Protein AF-A0A2N0VED9-F1 (afdb_monomer_lite)

Radius of gyration: 39.4 Å; chains: 1; bounding box: 82×62×117 Å

Foldseek 3Di:
DDDPVLVVVLVCQVVVVDDPVSNVVNVVVCVVDPVSVVVSVVVVVVVVVVVVPDPPDPPDPDDPPPPPPPPDDPDDDDPPVVVVVVVVVVVVVVVVVCVQCVQWDWDADPVGIDTDRHDDPPPPPCPPCPPVNVVVVVVVVVVVVVVVVVVVVVVVVVVVVVVVVVVVVVVVVVVVVVVVVVVVVVVVVVVVVVVVVVVVVVVVVVVVVVVVVVVVVD

Structure (mmCIF, N/CA/C/O backbone):
data_AF-A0A2N0VED9-F1
#
_entry.id   AF-A0A2N0VED9-F1
#
loop_
_atom_site.group_PDB
_atom_site.id
_atom_site.type_symbol
_atom_site.label_atom_id
_atom_site.label_alt_id
_atom_site.label_comp_id
_atom_site.label_asym_id
_atom_site.label_entity_id
_atom_site.label_seq_id
_atom_site.pdbx_PDB_ins_code
_atom_site.Cartn_x
_atom_site.Cartn_y
_atom_site.Cartn_z
_atom_site.occupancy
_atom_site.B_iso_or_equiv
_atom_site.auth_seq_id
_atom_site.auth_comp_id
_atom_site.auth_asym_id
_atom_site.auth_atom_id
_atom_site.pdbx_PDB_model_num
ATOM 1 N N . MET A 1 1 ? 25.023 11.786 12.646 1.00 59.06 1 MET A N 1
ATOM 2 C CA . MET A 1 1 ? 23.948 10.771 12.641 1.00 59.06 1 MET A CA 1
ATOM 3 C C . MET A 1 1 ? 22.737 11.459 13.236 1.00 59.06 1 MET A C 1
ATOM 5 O O . MET A 1 1 ? 22.802 11.865 14.392 1.00 59.06 1 MET A O 1
ATOM 9 N N . ILE A 1 2 ? 21.709 11.694 12.421 1.00 72.75 2 ILE A N 1
ATOM 10 C CA . ILE A 1 2 ? 20.506 12.439 12.817 1.00 72.75 2 ILE A CA 1
ATOM 11 C C . ILE A 1 2 ? 19.742 11.639 13.877 1.00 72.75 2 ILE A C 1
ATOM 13 O O . ILE A 1 2 ? 19.542 10.437 13.719 1.00 72.75 2 ILE A O 1
ATOM 17 N N . ASP A 1 3 ? 19.339 12.298 14.962 1.00 83.69 3 ASP A N 1
ATOM 18 C CA . ASP A 1 3 ? 18.507 11.689 15.994 1.00 83.69 3 ASP A CA 1
ATOM 19 C C . ASP A 1 3 ? 17.064 11.474 15.504 1.00 83.69 3 ASP A C 1
ATOM 21 O O . ASP A 1 3 ? 16.540 12.238 14.692 1.00 83.69 3 ASP A O 1
ATOM 25 N N . GLU A 1 4 ? 16.401 10.443 16.027 1.00 80.38 4 GLU A N 1
ATOM 26 C CA . GLU A 1 4 ? 15.040 10.044 15.637 1.00 80.38 4 GLU A CA 1
ATOM 27 C C . GLU A 1 4 ? 14.021 11.193 15.766 1.00 80.38 4 GLU A C 1
ATOM 29 O O . GLU A 1 4 ? 13.147 11.374 14.919 1.00 80.38 4 GLU A O 1
ATOM 34 N N . LYS A 1 5 ? 14.198 12.056 16.771 1.00 83.69 5 LYS A N 1
ATOM 35 C CA . LYS A 1 5 ? 13.337 13.220 17.008 1.00 83.69 5 LYS A CA 1
ATOM 36 C C . LYS A 1 5 ? 13.533 14.312 15.952 1.00 83.69 5 LYS A C 1
ATOM 38 O O . LYS A 1 5 ? 12.565 14.947 15.537 1.00 83.69 5 LYS A O 1
ATOM 43 N N . SER A 1 6 ? 14.761 14.544 15.500 1.00 82.81 6 SER A N 1
ATOM 44 C CA . SER A 1 6 ? 15.059 15.451 14.388 1.00 82.81 6 SER A CA 1
ATOM 45 C C . SER A 1 6 ? 14.558 14.906 13.051 1.00 82.81 6 SER A C 1
ATOM 47 O O . SER A 1 6 ? 14.155 15.692 12.197 1.00 82.81 6 SER A O 1
ATOM 49 N N . GLN A 1 7 ? 14.528 13.582 12.876 1.00 82.88 7 GLN A N 1
ATOM 50 C CA . GLN A 1 7 ? 13.936 12.947 11.698 1.00 82.88 7 GLN A CA 1
ATOM 51 C C . GLN A 1 7 ? 12.411 13.111 11.662 1.00 82.88 7 GLN A C 1
ATOM 53 O O . GLN A 1 7 ? 11.875 13.470 10.617 1.00 82.88 7 GLN A O 1
ATOM 58 N N . GLN A 1 8 ? 11.723 12.926 12.791 1.00 84.38 8 GLN A N 1
ATOM 59 C CA . GLN A 1 8 ? 10.283 13.180 12.884 1.00 84.38 8 GLN A CA 1
ATOM 60 C C . GLN A 1 8 ? 9.960 14.644 12.555 1.00 84.38 8 GLN A C 1
ATOM 62 O O . GLN A 1 8 ? 9.157 14.921 11.674 1.00 84.38 8 GLN A O 1
ATOM 67 N N . LYS A 1 9 ? 10.717 15.584 13.133 1.00 86.19 9 LYS A N 1
ATOM 68 C CA . LYS A 1 9 ? 10.580 17.011 12.812 1.00 86.19 9 LYS A CA 1
ATOM 69 C C . LYS A 1 9 ? 10.877 17.341 11.344 1.00 86.19 9 LYS A C 1
ATOM 71 O O . LYS A 1 9 ? 10.282 18.256 10.793 1.00 86.19 9 LYS A O 1
ATOM 76 N N . LEU A 1 10 ? 11.780 16.624 10.673 1.00 86.12 10 LEU A N 1
ATOM 77 C CA . LEU A 1 10 ? 11.970 16.808 9.228 1.00 86.12 10 LEU A CA 1
ATOM 78 C C . LEU A 1 10 ? 10.709 16.427 8.440 1.00 86.12 10 LEU A C 1
ATOM 80 O O . LEU A 1 10 ? 10.388 17.109 7.471 1.00 86.12 10 LEU A O 1
ATOM 84 N N . MET A 1 11 ? 10.001 15.376 8.857 1.00 84.62 11 MET A N 1
ATOM 85 C CA . MET A 1 11 ? 8.758 14.938 8.219 1.00 84.62 11 MET A CA 1
ATOM 86 C C . MET A 1 11 ? 7.625 15.931 8.474 1.00 84.62 11 MET A C 1
ATOM 88 O O . MET A 1 11 ? 7.041 16.418 7.510 1.00 84.62 11 MET A O 1
ATOM 92 N N . ASP A 1 12 ? 7.405 16.333 9.728 1.00 88.19 12 ASP A N 1
ATOM 93 C CA . ASP A 1 12 ? 6.372 17.318 10.079 1.00 88.19 12 ASP A CA 1
ATOM 94 C C . ASP A 1 12 ? 6.597 18.650 9.324 1.00 88.19 12 ASP A C 1
ATOM 96 O O . ASP A 1 12 ? 5.655 19.310 8.888 1.00 88.19 12 ASP A O 1
ATOM 100 N N . TYR A 1 13 ? 7.864 19.033 9.102 1.00 86.94 13 TYR A N 1
ATOM 101 C CA . TYR A 1 13 ? 8.231 20.208 8.301 1.00 86.94 13 TYR A CA 1
ATOM 102 C C . TYR A 1 13 ? 7.920 20.047 6.802 1.00 86.94 13 TYR A C 1
ATOM 104 O O . TYR A 1 13 ? 7.563 21.022 6.142 1.00 86.94 13 TYR A O 1
ATOM 112 N N . LEU A 1 14 ? 8.079 18.845 6.239 1.00 83.94 14 LEU A N 1
ATOM 113 C CA . LEU A 1 14 ? 7.833 18.568 4.817 1.00 83.94 14 LEU A CA 1
ATOM 114 C C . LEU A 1 14 ? 6.344 18.489 4.464 1.00 83.94 14 LEU A C 1
ATOM 116 O O . LEU A 1 14 ? 5.984 18.811 3.331 1.00 83.94 14 LEU A O 1
ATOM 120 N N . PHE A 1 15 ? 5.508 18.077 5.417 1.00 84.38 15 PHE A N 1
ATOM 121 C CA . PHE A 1 15 ? 4.055 17.962 5.260 1.00 84.38 15 PHE A CA 1
ATOM 122 C C . PHE A 1 15 ? 3.276 19.170 5.810 1.00 84.38 15 PHE A C 1
ATOM 124 O O . PHE A 1 15 ? 2.051 19.152 5.809 1.00 84.38 15 PHE A O 1
ATOM 131 N N . ASP A 1 16 ? 3.979 20.237 6.210 1.00 83.94 16 ASP A N 1
ATOM 132 C CA . ASP A 1 16 ? 3.400 21.479 6.756 1.00 83.94 16 ASP A CA 1
ATOM 133 C C . ASP A 1 16 ? 2.536 21.251 8.016 1.00 83.94 16 ASP A C 1
ATOM 135 O O . ASP A 1 16 ? 1.567 21.961 8.271 1.00 83.94 16 ASP A O 1
ATOM 139 N N . GLU A 1 17 ? 2.908 20.265 8.838 1.00 84.12 17 GLU A N 1
ATOM 140 C CA . GLU A 1 17 ? 2.221 19.914 10.092 1.00 84.12 17 GLU A CA 1
ATOM 141 C C . GLU A 1 17 ? 2.733 20.728 11.299 1.00 84.12 17 GLU A C 1
ATOM 143 O O . GLU A 1 17 ? 2.167 20.673 12.391 1.00 84.12 17 GLU A O 1
ATOM 148 N N . MET A 1 18 ? 3.798 21.516 11.112 1.00 88.62 18 MET A N 1
ATOM 149 C CA . MET A 1 18 ? 4.364 22.387 12.147 1.00 88.62 18 MET A CA 1
ATOM 150 C C . MET A 1 18 ? 3.609 23.709 12.285 1.00 88.62 18 MET A C 1
ATOM 152 O O . MET A 1 18 ? 3.301 24.384 11.302 1.00 88.62 18 MET A O 1
ATOM 156 N N . ASN A 1 19 ? 3.436 24.172 13.525 1.00 89.75 19 ASN A N 1
ATOM 157 C CA . ASN A 1 19 ? 2.969 25.535 13.776 1.00 89.75 19 ASN A CA 1
ATOM 158 C C . ASN A 1 19 ? 4.066 26.590 13.489 1.00 89.75 19 ASN A C 1
ATOM 160 O O . ASN A 1 19 ? 5.250 26.283 13.327 1.00 89.75 19 ASN A O 1
ATOM 164 N N . SER A 1 20 ? 3.677 27.868 13.409 1.00 84.94 20 SER A N 1
ATOM 165 C CA . SER A 1 20 ? 4.565 28.956 12.964 1.00 84.94 20 SER A CA 1
ATOM 166 C C . SER A 1 20 ? 5.794 29.185 13.845 1.00 84.94 20 SER A C 1
ATOM 168 O O . SER A 1 20 ? 6.810 29.685 13.354 1.00 84.94 20 SER A O 1
ATOM 170 N N . ASP A 1 21 ? 5.698 28.864 15.132 1.00 86.06 21 ASP A N 1
ATOM 171 C CA . ASP A 1 21 ? 6.767 29.100 16.100 1.00 86.06 21 ASP A CA 1
ATOM 172 C C . ASP A 1 21 ? 7.761 27.934 16.092 1.00 86.06 21 ASP A C 1
ATOM 174 O O . ASP A 1 21 ? 8.968 28.151 15.957 1.00 86.06 21 ASP A O 1
ATOM 178 N N . GLU A 1 22 ? 7.262 26.696 16.077 1.00 83.56 22 GLU A N 1
ATOM 179 C CA . GLU A 1 22 ? 8.075 25.485 15.917 1.00 83.56 22 GLU A CA 1
ATOM 180 C C . GLU A 1 22 ? 8.854 25.479 14.604 1.00 83.56 22 GLU A C 1
ATOM 182 O O . GLU A 1 22 ? 10.035 25.118 14.576 1.00 83.56 22 GLU A O 1
ATOM 187 N N . ARG A 1 23 ? 8.219 25.940 13.522 1.00 86.88 23 ARG A N 1
ATOM 188 C CA . ARG A 1 23 ? 8.851 26.046 12.209 1.00 86.88 23 ARG A CA 1
ATOM 189 C C . ARG A 1 23 ? 10.070 26.961 12.237 1.00 86.88 23 ARG A C 1
ATOM 191 O O . ARG A 1 23 ? 11.120 26.588 11.722 1.00 86.88 23 ARG A O 1
ATOM 198 N N . LYS A 1 24 ? 9.968 28.137 12.864 1.00 87.44 24 LYS A N 1
ATOM 199 C CA . LYS A 1 24 ? 11.084 29.097 12.951 1.00 87.44 24 LYS A CA 1
ATOM 200 C C . LYS A 1 24 ? 12.254 28.537 13.751 1.00 87.44 24 LYS A C 1
ATOM 202 O O . LYS A 1 24 ? 13.405 28.677 13.337 1.00 87.44 24 LYS A O 1
ATOM 207 N N . GLU A 1 25 ? 11.975 27.886 14.878 1.00 86.38 25 GLU A N 1
ATOM 208 C CA . GLU A 1 25 ? 13.011 27.233 15.682 1.00 86.38 25 GLU A CA 1
ATOM 209 C C . GLU A 1 25 ? 13.695 26.098 14.915 1.00 86.38 25 GLU A C 1
ATOM 211 O O . GLU A 1 25 ? 14.911 25.903 15.006 1.00 86.38 25 GLU A O 1
ATOM 216 N N . PHE A 1 26 ? 12.919 25.340 14.144 1.00 88.69 26 PHE A N 1
ATOM 217 C CA . PHE A 1 26 ? 13.442 24.236 13.360 1.00 88.69 26 PHE A CA 1
ATOM 218 C C . PHE A 1 26 ? 14.253 24.712 12.150 1.00 88.69 26 PHE A C 1
ATOM 220 O O . PHE A 1 26 ? 15.327 24.176 11.883 1.00 88.69 26 PHE A O 1
ATOM 227 N N . GLU A 1 27 ? 13.832 25.785 11.483 1.00 87.44 27 GLU A N 1
ATOM 228 C CA . GLU A 1 27 ? 14.588 26.421 10.400 1.00 87.44 27 GLU A CA 1
ATOM 229 C C . GLU A 1 27 ? 15.939 26.959 10.885 1.00 87.44 27 GLU A C 1
ATOM 231 O O . GLU A 1 27 ? 16.948 26.789 10.199 1.00 87.44 27 GLU A O 1
ATOM 236 N N . GLN A 1 28 ? 16.011 27.512 12.100 1.00 86.44 28 GLN A N 1
ATOM 237 C CA . GLN A 1 28 ? 17.289 27.883 12.718 1.00 86.44 28 GLN A CA 1
ATOM 238 C C . GLN A 1 28 ? 18.189 26.663 12.961 1.00 86.44 28 GLN A C 1
ATOM 240 O O . GLN A 1 28 ? 19.399 26.725 12.736 1.00 86.44 28 GLN A O 1
ATOM 245 N N . LYS A 1 29 ? 17.623 25.525 13.376 1.00 84.94 29 LYS A N 1
ATOM 246 C CA . LYS A 1 29 ? 18.382 24.274 13.551 1.00 84.94 29 LYS A CA 1
ATOM 247 C C . LYS A 1 29 ? 18.890 23.712 12.226 1.00 84.94 29 LYS A C 1
ATOM 249 O O . LYS A 1 29 ? 20.046 23.303 12.153 1.00 84.94 29 LYS A O 1
ATOM 254 N N . ILE A 1 30 ? 18.075 23.759 11.173 1.00 87.44 30 ILE A N 1
ATOM 255 C CA . ILE A 1 30 ? 18.489 23.394 9.812 1.00 87.44 30 ILE A CA 1
ATOM 256 C C . ILE A 1 30 ? 19.599 24.334 9.333 1.00 87.44 30 ILE A C 1
ATOM 258 O O . ILE A 1 30 ? 20.548 23.899 8.690 1.00 87.44 30 ILE A O 1
ATOM 262 N N . GLN A 1 31 ? 19.540 25.628 9.652 1.00 85.31 31 GLN A N 1
ATOM 263 C CA . GLN A 1 31 ? 20.588 26.559 9.238 1.00 85.31 31 GLN A CA 1
ATOM 264 C C . GLN A 1 31 ? 21.956 26.255 9.861 1.00 85.31 31 GLN A C 1
ATOM 266 O O . GLN A 1 31 ? 22.978 26.454 9.206 1.00 85.31 31 GLN A O 1
ATOM 271 N N . ASN A 1 32 ? 21.961 25.731 11.082 1.00 85.25 32 ASN A N 1
ATOM 272 C CA . ASN A 1 32 ? 23.171 25.445 11.845 1.00 85.25 32 ASN A CA 1
ATOM 273 C C . ASN A 1 32 ? 23.690 24.005 11.676 1.00 85.25 32 ASN A C 1
ATOM 275 O O . ASN A 1 32 ? 24.712 23.663 12.266 1.00 85.25 32 ASN A O 1
ATOM 279 N N . SER A 1 33 ? 23.014 23.160 10.889 1.00 85.44 33 SER A N 1
ATOM 280 C CA . SER A 1 33 ? 23.403 21.763 10.672 1.00 85.44 33 SER A CA 1
ATOM 281 C C . SER A 1 33 ? 23.478 21.422 9.186 1.00 85.44 33 SER A C 1
ATOM 283 O O . SER A 1 33 ? 22.472 21.381 8.476 1.00 85.44 33 SER A O 1
ATOM 285 N N . GLU A 1 34 ? 24.690 21.133 8.716 1.00 84.00 34 GLU A N 1
ATOM 286 C CA . GLU A 1 34 ? 24.940 20.661 7.351 1.00 84.00 34 GLU A CA 1
ATOM 287 C C . GLU A 1 34 ? 24.282 19.294 7.089 1.00 84.00 34 GLU A C 1
ATOM 289 O O . GLU A 1 34 ? 23.719 19.064 6.020 1.00 84.00 34 GLU A O 1
ATOM 294 N N . GLU A 1 35 ? 24.247 18.420 8.100 1.00 83.25 35 GLU A N 1
ATOM 295 C CA . GLU A 1 35 ? 23.631 17.090 8.016 1.00 83.25 35 GLU A CA 1
ATOM 296 C C . GLU A 1 35 ? 22.105 17.176 7.804 1.00 83.25 35 GLU A C 1
ATOM 298 O O . GLU A 1 35 ? 21.558 16.498 6.932 1.00 83.25 35 GLU A O 1
ATOM 303 N N . LEU A 1 36 ? 21.417 18.070 8.530 1.00 83.19 36 LEU A N 1
ATOM 304 C CA . LEU A 1 36 ? 19.968 18.276 8.383 1.00 83.19 36 LEU A CA 1
ATOM 305 C C . LEU A 1 36 ? 19.603 18.898 7.031 1.00 83.19 36 LEU A C 1
ATOM 307 O O . LEU A 1 36 ? 18.585 18.535 6.444 1.00 83.19 36 LEU A O 1
ATOM 311 N N . ARG A 1 37 ? 20.439 19.803 6.509 1.00 84.69 37 ARG A N 1
ATOM 312 C CA . ARG A 1 37 ? 20.253 20.395 5.173 1.00 84.69 37 ARG A CA 1
ATOM 313 C C . ARG A 1 37 ? 20.346 19.348 4.076 1.00 84.69 37 ARG A C 1
ATOM 315 O O . ARG A 1 37 ? 19.487 19.307 3.198 1.00 84.69 37 ARG A O 1
ATOM 322 N N . ASN A 1 38 ? 21.358 18.488 4.146 1.00 85.12 38 ASN A N 1
ATOM 323 C CA . ASN A 1 38 ? 21.548 17.425 3.165 1.00 85.12 38 ASN A CA 1
ATOM 324 C C . ASN A 1 38 ? 20.372 16.444 3.185 1.00 85.12 38 ASN A C 1
ATOM 326 O O . ASN A 1 38 ? 19.836 16.119 2.125 1.00 85.12 38 ASN A O 1
ATOM 330 N N . LYS A 1 39 ? 19.897 16.060 4.378 1.00 80.75 39 LYS A N 1
ATOM 331 C CA . LYS A 1 39 ? 18.748 15.157 4.498 1.00 80.75 39 LYS A CA 1
ATOM 332 C C . LYS A 1 39 ? 17.441 15.785 4.014 1.00 80.75 39 LYS A C 1
ATOM 334 O O . LYS A 1 39 ? 16.662 15.127 3.331 1.00 80.75 39 LYS A O 1
ATOM 339 N N . LEU A 1 40 ? 17.215 17.065 4.309 1.00 83.69 40 LEU A N 1
ATOM 340 C CA . LEU A 1 40 ? 16.053 17.799 3.806 1.00 83.69 40 LEU A CA 1
ATOM 341 C C . LEU A 1 40 ? 16.042 17.858 2.271 1.00 83.69 40 LEU A C 1
ATOM 343 O O . LEU A 1 40 ? 14.990 17.690 1.659 1.00 83.69 40 LEU A O 1
ATOM 347 N N . ASN A 1 41 ? 17.199 18.074 1.644 1.00 85.06 41 ASN A N 1
ATOM 348 C CA . ASN A 1 41 ? 17.316 18.111 0.186 1.00 85.06 41 ASN A CA 1
ATOM 349 C C . ASN A 1 41 ? 17.037 16.740 -0.454 1.00 85.06 41 ASN A C 1
ATOM 351 O O . ASN A 1 41 ? 16.336 16.674 -1.461 1.00 85.06 41 ASN A O 1
ATOM 355 N N . GLU A 1 42 ? 17.528 15.654 0.150 1.00 84.75 42 GLU A N 1
ATOM 356 C CA . GLU A 1 42 ? 17.241 14.274 -0.272 1.00 84.75 42 GLU A CA 1
ATOM 357 C C . GLU A 1 42 ? 15.734 13.965 -0.214 1.00 84.75 42 GLU A C 1
ATOM 359 O O . GLU A 1 42 ? 15.150 13.437 -1.164 1.00 84.75 42 GLU A O 1
ATOM 364 N N . LEU A 1 43 ? 15.078 14.351 0.882 1.00 83.69 43 LEU A N 1
ATOM 365 C CA . LEU A 1 43 ? 13.645 14.128 1.063 1.00 83.69 43 LEU A CA 1
ATOM 366 C C . LEU A 1 43 ? 12.798 14.985 0.116 1.00 83.69 43 LEU A C 1
ATOM 368 O O . LEU A 1 43 ? 11.834 14.479 -0.448 1.00 83.69 43 LEU A O 1
ATOM 372 N N . LYS A 1 44 ? 13.180 16.242 -0.141 1.00 80.88 44 LYS A N 1
ATOM 373 C CA . LYS A 1 44 ? 12.517 17.090 -1.148 1.00 80.88 44 LYS A CA 1
ATOM 374 C C . LYS A 1 44 ? 12.665 16.538 -2.565 1.00 80.88 44 LYS A C 1
ATOM 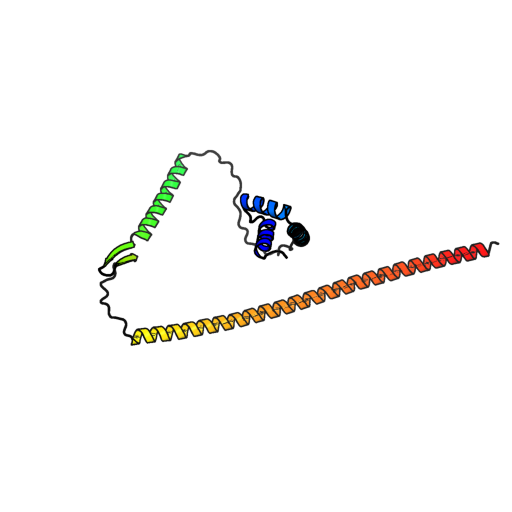376 O O . LYS A 1 44 ? 11.714 16.588 -3.341 1.00 80.88 44 LYS A O 1
ATOM 381 N N . ALA A 1 45 ? 13.833 15.992 -2.905 1.00 80.94 45 ALA A N 1
ATOM 382 C CA . ALA A 1 45 ? 14.033 15.315 -4.184 1.00 80.94 45 ALA A CA 1
ATOM 383 C C . ALA A 1 45 ? 13.110 14.092 -4.307 1.00 80.94 45 ALA A C 1
ATOM 385 O O . ALA A 1 45 ? 12.460 13.911 -5.333 1.00 80.94 45 ALA A O 1
ATOM 386 N N . THR A 1 46 ? 12.978 13.316 -3.229 1.00 78.88 46 THR A N 1
ATOM 387 C CA . THR A 1 46 ? 12.070 12.162 -3.157 1.00 78.88 46 THR A CA 1
ATOM 388 C C . THR A 1 46 ? 10.600 12.587 -3.269 1.00 78.88 46 THR A C 1
ATOM 390 O O . THR A 1 46 ? 9.853 12.012 -4.056 1.00 78.88 46 THR A O 1
ATOM 393 N N . GLN A 1 47 ? 10.189 13.644 -2.562 1.00 73.25 47 GLN A N 1
ATOM 394 C CA . GLN A 1 47 ? 8.844 14.225 -2.639 1.00 73.25 47 GLN A CA 1
ATOM 395 C C . GLN A 1 47 ? 8.513 14.723 -4.051 1.00 73.25 47 GLN A C 1
ATOM 397 O O . GLN A 1 47 ? 7.393 14.540 -4.503 1.00 73.25 47 GLN A O 1
ATOM 402 N N . SER A 1 48 ? 9.474 15.311 -4.768 1.00 72.06 48 SER A N 1
ATOM 403 C CA . SER A 1 48 ? 9.295 15.736 -6.163 1.00 72.06 48 SER A CA 1
ATOM 404 C C . SER A 1 48 ? 9.067 14.546 -7.105 1.00 72.06 48 SER A C 1
ATOM 406 O O . SER A 1 48 ? 8.198 14.591 -7.973 1.00 72.06 48 SER A O 1
ATOM 408 N N . VAL A 1 49 ? 9.796 13.443 -6.901 1.00 74.12 49 VAL A N 1
ATOM 409 C CA . VAL A 1 49 ? 9.605 12.202 -7.672 1.00 74.12 49 VAL A CA 1
ATOM 410 C C . VAL A 1 49 ? 8.226 11.589 -7.402 1.00 74.12 49 VAL A C 1
ATOM 412 O O . VAL A 1 49 ? 7.560 11.170 -8.344 1.00 74.12 49 VAL A O 1
ATOM 415 N N . ILE A 1 50 ? 7.773 11.588 -6.144 1.00 68.31 50 ILE A N 1
ATOM 416 C CA . ILE A 1 50 ? 6.456 11.059 -5.747 1.00 68.31 50 ILE A CA 1
ATOM 417 C C . ILE A 1 50 ? 5.318 11.994 -6.175 1.00 68.31 50 ILE A C 1
ATOM 419 O O . ILE A 1 50 ? 4.291 11.525 -6.643 1.00 68.31 50 ILE A O 1
ATOM 423 N N . GLY A 1 51 ? 5.489 13.312 -6.071 1.00 64.25 51 GLY A N 1
ATOM 424 C CA . GLY A 1 51 ? 4.474 14.298 -6.458 1.00 64.25 51 GLY A CA 1
ATOM 425 C C . GLY A 1 51 ? 4.205 14.341 -7.965 1.00 64.25 51 GLY A C 1
ATOM 426 O O . GLY A 1 51 ? 3.111 14.707 -8.382 1.00 64.25 51 GLY A O 1
ATOM 427 N N . ASN A 1 52 ? 5.173 13.917 -8.784 1.00 61.25 52 ASN A N 1
ATOM 428 C CA . ASN A 1 52 ? 4.983 13.724 -10.225 1.00 61.25 52 ASN A CA 1
ATOM 429 C C . ASN A 1 52 ? 4.276 12.402 -10.567 1.00 61.25 52 ASN A C 1
ATOM 431 O O . ASN A 1 52 ? 3.891 12.191 -11.717 1.00 61.25 52 ASN A O 1
ATOM 435 N N . TYR A 1 53 ? 4.088 11.518 -9.587 1.00 50.00 53 TYR A N 1
ATOM 436 C CA . TYR A 1 53 ? 3.233 10.351 -9.709 1.00 50.00 53 TYR A CA 1
ATOM 437 C C . TYR A 1 53 ? 1.795 10.808 -9.447 1.00 50.00 53 TYR A C 1
ATOM 439 O O . TYR A 1 53 ? 1.343 10.842 -8.309 1.00 50.00 53 TYR A O 1
ATOM 447 N N . SER A 1 54 ? 1.084 11.228 -10.496 1.00 52.16 54 SER A N 1
ATOM 448 C CA . SER A 1 54 ? -0.375 11.351 -10.425 1.00 52.16 54 SER A CA 1
ATOM 449 C C . SER A 1 54 ? -0.938 9.932 -10.394 1.00 52.16 54 SER A C 1
ATOM 451 O O . SER A 1 54 ? -0.810 9.237 -11.404 1.00 52.16 54 SER A O 1
ATOM 453 N N . PRO A 1 55 ? -1.517 9.458 -9.278 1.00 55.41 55 PRO A N 1
ATOM 454 C CA . PRO A 1 55 ? -2.305 8.241 -9.335 1.00 55.41 55 PRO A CA 1
ATOM 455 C C . PRO A 1 55 ? -3.438 8.526 -10.320 1.00 55.41 55 PRO A C 1
ATOM 457 O O . PRO A 1 55 ? -4.114 9.548 -10.185 1.00 55.41 55 PRO A O 1
ATOM 460 N N . GLU A 1 56 ? -3.630 7.680 -11.330 1.00 46.94 56 GLU A N 1
ATOM 461 C CA . GLU A 1 56 ? -4.895 7.697 -12.058 1.00 46.94 56 GLU A CA 1
ATOM 462 C C . GLU A 1 56 ? -5.994 7.511 -11.012 1.00 46.94 56 GLU A C 1
ATOM 464 O O . GLU A 1 56 ? -6.043 6.484 -10.332 1.00 46.94 56 GLU A O 1
ATOM 469 N N . GLU A 1 57 ? -6.818 8.545 -10.816 1.00 48.50 57 GLU A N 1
ATOM 470 C CA . GLU A 1 57 ? -8.003 8.437 -9.977 1.00 48.50 57 GLU A CA 1
ATOM 471 C C . GLU A 1 57 ? -8.806 7.245 -10.509 1.00 48.50 57 GLU A C 1
ATOM 473 O O . GLU A 1 57 ? -9.198 7.255 -11.684 1.00 48.50 57 GLU A O 1
ATOM 478 N N . PRO A 1 58 ? -9.038 6.189 -9.709 1.00 49.06 58 PRO A N 1
ATOM 479 C CA . PRO A 1 58 ? -9.898 5.114 -10.157 1.00 49.06 58 PRO A CA 1
ATOM 480 C C . PRO A 1 58 ? -11.253 5.739 -10.488 1.00 49.06 58 PRO A C 1
ATOM 482 O O . PRO A 1 58 ? -11.855 6.402 -9.642 1.00 49.06 58 PRO A O 1
ATOM 485 N N . GLN A 1 59 ? -11.729 5.538 -11.722 1.00 44.56 59 GLN A N 1
ATOM 486 C CA . GLN A 1 59 ? -13.081 5.897 -12.157 1.00 44.56 59 GLN A CA 1
ATOM 487 C C . GLN A 1 59 ? -14.103 5.010 -11.435 1.00 44.56 59 GLN A C 1
ATOM 489 O O . GLN A 1 59 ? -14.799 4.192 -12.031 1.00 44.56 59 GLN A O 1
ATOM 494 N N . GLN A 1 60 ? -14.187 5.138 -10.119 1.00 49.53 60 GLN A N 1
ATOM 495 C CA . GLN A 1 60 ? -15.365 4.736 -9.386 1.00 49.53 60 GLN A CA 1
ATOM 496 C C . GLN A 1 60 ? -16.336 5.912 -9.482 1.00 49.53 60 GLN A C 1
ATOM 498 O O . GLN A 1 60 ? -15.934 7.048 -9.218 1.00 49.53 60 GLN A O 1
ATOM 503 N N . PRO A 1 61 ? -17.607 5.696 -9.860 1.00 47.78 61 PRO A N 1
ATOM 504 C CA . PRO A 1 61 ? -18.632 6.707 -9.676 1.00 47.78 61 PRO A CA 1
ATOM 505 C C . PRO A 1 61 ? -18.817 6.898 -8.168 1.00 47.78 61 PRO A C 1
ATOM 507 O O . PRO A 1 61 ? -19.649 6.257 -7.529 1.00 47.78 61 PRO A O 1
ATOM 510 N N . GLY A 1 62 ? -17.981 7.758 -7.589 1.00 43.56 62 GLY A N 1
ATOM 511 C CA . GLY A 1 62 ? -18.151 8.259 -6.244 1.00 43.56 62 GLY A CA 1
ATOM 512 C C . GLY A 1 62 ? -19.530 8.891 -6.148 1.00 43.56 62 GLY A C 1
ATOM 513 O O . GLY A 1 62 ? -19.984 9.592 -7.056 1.00 43.56 62 GLY A O 1
ATOM 514 N N . ILE A 1 63 ? -20.219 8.603 -5.051 1.00 45.91 63 ILE A N 1
ATOM 515 C CA . ILE A 1 63 ? -21.464 9.269 -4.696 1.00 45.91 63 ILE A CA 1
ATOM 516 C C . ILE A 1 63 ? -21.188 10.774 -4.753 1.00 45.91 63 ILE A C 1
ATOM 518 O O . ILE A 1 63 ? -20.383 11.293 -3.980 1.00 45.91 63 ILE A O 1
ATOM 522 N N . ILE A 1 64 ? -21.827 11.463 -5.699 1.00 41.84 64 ILE A N 1
ATOM 523 C CA . ILE A 1 64 ? -21.763 12.917 -5.810 1.00 41.84 64 ILE A CA 1
ATOM 524 C C . ILE A 1 64 ? -22.439 13.471 -4.557 1.00 41.84 64 ILE A C 1
ATOM 526 O O . ILE A 1 64 ? -23.662 13.605 -4.502 1.00 41.84 64 ILE A O 1
ATOM 530 N N . PHE A 1 65 ? -21.647 13.811 -3.542 1.00 42.91 65 PHE A N 1
ATOM 531 C CA . PHE A 1 65 ? -22.066 14.808 -2.574 1.00 42.91 65 PHE A CA 1
ATOM 532 C C . PHE A 1 65 ? -22.138 16.119 -3.340 1.00 42.91 65 PHE A C 1
ATOM 534 O O . PHE A 1 65 ? -21.130 16.730 -3.688 1.00 42.91 65 PHE A O 1
ATOM 541 N N . GLN A 1 66 ? -23.360 16.501 -3.691 1.00 45.19 66 GLN A N 1
ATOM 542 C CA . GLN A 1 66 ? -23.642 17.803 -4.255 1.00 45.19 66 GLN A CA 1
ATOM 543 C C . GLN A 1 66 ? -23.268 18.843 -3.191 1.00 45.19 66 GLN A C 1
ATOM 545 O O . GLN A 1 66 ? -24.030 19.106 -2.264 1.00 45.19 66 GLN A O 1
ATOM 550 N N . ASP A 1 67 ? -22.072 19.415 -3.311 1.00 42.19 67 ASP A N 1
ATOM 551 C CA . ASP A 1 67 ? -21.705 20.624 -2.589 1.00 42.19 67 ASP A CA 1
ATOM 552 C C . ASP A 1 67 ? -22.649 21.735 -3.061 1.00 42.19 67 ASP A C 1
ATOM 554 O O . ASP A 1 67 ? -22.567 22.255 -4.177 1.00 42.19 67 ASP A O 1
ATOM 558 N N . HIS A 1 68 ? -23.623 22.060 -2.219 1.00 44.09 68 HIS A N 1
ATOM 559 C CA . HIS A 1 68 ? -24.526 23.182 -2.422 1.00 44.09 68 HIS A CA 1
ATOM 560 C C . HIS A 1 68 ? -23.874 24.509 -2.018 1.00 44.09 68 HIS A C 1
ATOM 562 O O . HIS A 1 68 ? -24.552 25.402 -1.523 1.00 44.09 68 HIS A O 1
ATOM 568 N N . SER A 1 69 ? -22.587 24.711 -2.287 1.00 42.88 69 SER A N 1
ATOM 569 C CA . SER A 1 69 ? -21.956 26.032 -2.223 1.00 42.88 69 SER A CA 1
ATOM 570 C C . SER A 1 69 ? -22.161 26.805 -3.527 1.00 42.88 69 SER A C 1
ATOM 572 O O . SER A 1 69 ? -21.249 27.397 -4.106 1.00 42.88 69 SER A O 1
ATOM 574 N N . ARG A 1 70 ? -23.414 26.850 -3.998 1.00 39.03 70 ARG A N 1
ATOM 575 C CA . ARG A 1 70 ? -23.841 27.868 -4.957 1.00 39.03 70 ARG A CA 1
ATOM 576 C C . ARG A 1 70 ? -24.013 29.146 -4.146 1.00 39.03 70 ARG A C 1
ATOM 578 O O . ARG A 1 70 ? -24.911 29.226 -3.315 1.00 39.03 70 ARG A O 1
ATOM 585 N N . LYS A 1 71 ? -23.151 30.138 -4.379 1.00 46.66 71 LYS A N 1
ATOM 586 C CA . LYS A 1 71 ? -23.337 31.510 -3.888 1.00 46.66 71 LYS A CA 1
ATOM 587 C C . LYS A 1 71 ? -24.684 32.034 -4.394 1.00 46.66 71 LYS A C 1
ATOM 589 O O . LYS A 1 71 ? -24.772 32.609 -5.473 1.00 46.66 71 LYS A O 1
ATOM 594 N N . THR A 1 72 ? -25.744 31.800 -3.633 1.00 42.00 72 THR A N 1
ATOM 595 C CA . THR A 1 72 ? -27.007 32.511 -3.772 1.00 42.00 72 THR A CA 1
ATOM 596 C C . THR A 1 72 ? -26.835 33.850 -3.085 1.00 42.00 72 THR A C 1
ATOM 598 O O . THR A 1 72 ? -26.737 33.926 -1.860 1.00 42.00 72 THR A O 1
ATOM 601 N N . GLU A 1 73 ? -26.769 34.904 -3.891 1.00 48.44 73 GLU A N 1
ATOM 602 C CA . GLU A 1 73 ? -26.969 36.269 -3.424 1.00 48.44 73 GLU A CA 1
ATOM 603 C C . GLU A 1 73 ? -28.244 36.329 -2.564 1.00 48.44 73 GLU A C 1
ATOM 605 O O . GLU A 1 73 ? -29.299 35.845 -2.993 1.00 48.44 73 GLU A O 1
ATOM 610 N N . PRO A 1 74 ? -28.197 36.898 -1.348 1.00 42.56 74 PRO A N 1
ATOM 611 C CA . PRO A 1 74 ? -29.389 37.031 -0.534 1.00 42.56 74 PRO A CA 1
ATOM 612 C C . PRO A 1 74 ? -30.269 38.143 -1.115 1.00 42.56 74 PRO A C 1
ATOM 614 O O . PRO A 1 74 ? -30.115 39.323 -0.801 1.00 42.56 74 PRO A O 1
ATOM 617 N N . SER A 1 75 ? -31.227 37.751 -1.961 1.00 42.91 75 SER A N 1
ATOM 618 C CA . SER A 1 75 ? -32.344 38.613 -2.342 1.00 42.91 75 SER A CA 1
ATOM 619 C C . SER A 1 75 ? -33.129 38.962 -1.077 1.00 42.91 75 SER A C 1
ATOM 621 O O . SER A 1 75 ? -33.582 38.077 -0.343 1.00 42.91 75 SER A O 1
ATOM 623 N N . GLY A 1 76 ? -33.250 40.257 -0.800 1.00 52.84 76 GLY A N 1
ATOM 624 C CA . GLY A 1 76 ? -33.860 40.768 0.416 1.00 52.84 76 GLY A CA 1
ATOM 625 C C . GLY A 1 76 ? -35.319 40.352 0.556 1.00 52.84 76 GLY A C 1
ATOM 626 O O . GLY A 1 76 ? -36.185 40.882 -0.137 1.00 52.84 76 GLY A O 1
ATOM 627 N N . LYS A 1 77 ? -35.606 39.467 1.517 1.00 53.34 77 LYS A N 1
ATOM 628 C CA . LYS A 1 77 ? -36.943 39.322 2.102 1.00 53.34 77 LYS A CA 1
ATOM 629 C C . LYS A 1 77 ? -36.874 39.124 3.618 1.00 53.34 77 LYS A C 1
ATOM 631 O O . LYS A 1 77 ? -36.349 38.142 4.121 1.00 53.34 77 LYS A O 1
ATOM 636 N N . SER A 1 78 ? -37.442 40.126 4.290 1.00 54.53 78 SER A N 1
ATOM 637 C CA . SER A 1 78 ? -38.012 40.186 5.642 1.00 54.53 78 SER A CA 1
ATOM 638 C C . SER A 1 78 ? -37.355 39.357 6.758 1.00 54.53 78 SER A C 1
ATOM 640 O O . SER A 1 78 ? -37.689 38.197 6.996 1.00 54.53 78 SER A O 1
ATOM 642 N N . ARG A 1 79 ? -36.522 40.046 7.553 1.00 53.75 79 ARG A N 1
ATOM 643 C CA . ARG A 1 79 ? -35.920 39.600 8.828 1.00 53.75 79 ARG A CA 1
ATOM 644 C C . ARG A 1 79 ? -36.914 39.057 9.872 1.00 53.75 79 ARG A C 1
ATOM 646 O O . ARG A 1 79 ? -36.476 38.438 10.833 1.00 53.75 79 ARG A O 1
ATOM 653 N N . TRP A 1 80 ? -38.222 39.261 9.707 1.00 49.38 80 TRP A N 1
ATOM 654 C CA . TRP A 1 80 ? -39.227 38.852 10.694 1.00 49.38 80 TRP A CA 1
ATOM 655 C C . TRP A 1 80 ? -39.602 37.360 10.620 1.00 49.38 80 TRP A C 1
ATOM 657 O O . TRP A 1 80 ? -39.948 36.763 11.633 1.00 49.38 80 TRP A O 1
ATOM 667 N N . VAL A 1 81 ? -39.475 36.723 9.449 1.00 54.00 81 VAL A N 1
ATOM 668 C CA . VAL A 1 81 ? -39.813 35.290 9.293 1.00 54.00 81 VAL A CA 1
ATOM 669 C C . VAL A 1 81 ? -38.643 34.388 9.709 1.00 54.00 81 VAL A C 1
ATOM 671 O O . VAL A 1 81 ? -38.854 33.291 10.221 1.00 54.00 81 VAL A O 1
ATOM 674 N N . GLN A 1 82 ? -37.400 34.868 9.572 1.00 53.69 82 GLN A N 1
ATOM 675 C CA . GLN A 1 82 ? -36.215 34.130 10.020 1.00 53.69 82 GLN A CA 1
ATOM 676 C C . GLN A 1 82 ? -36.129 34.057 11.551 1.00 53.69 82 GLN A C 1
ATOM 678 O O . GLN A 1 82 ? -35.854 32.988 12.081 1.00 53.69 82 GLN A O 1
ATOM 683 N N . THR A 1 83 ? -36.445 35.124 12.291 1.00 55.34 83 THR A N 1
ATOM 684 C CA . THR A 1 83 ? -36.424 35.058 13.766 1.00 55.34 83 THR A CA 1
ATOM 685 C C . THR A 1 83 ? -37.527 34.157 14.330 1.00 55.34 83 THR A C 1
ATOM 687 O O . THR A 1 83 ? -37.288 33.459 15.314 1.00 55.34 83 THR A O 1
ATOM 690 N N . ALA A 1 84 ? -38.695 34.093 13.680 1.00 57.22 84 ALA A N 1
ATOM 691 C CA . ALA A 1 84 ? -39.771 33.175 14.061 1.00 57.22 84 ALA A CA 1
ATOM 692 C C . ALA A 1 84 ? -39.414 31.699 13.791 1.00 57.22 84 ALA A C 1
ATOM 694 O O . ALA A 1 84 ? -39.679 30.841 14.632 1.00 57.22 84 ALA A O 1
ATOM 695 N N . GLY A 1 85 ? -38.762 31.400 12.660 1.00 57.19 85 GLY A N 1
ATOM 696 C CA . GLY A 1 85 ? -38.320 30.039 12.327 1.00 57.19 85 GLY A CA 1
ATOM 697 C C . GLY A 1 85 ? -37.227 29.507 13.260 1.00 57.19 85 GLY A C 1
ATOM 698 O O . GLY A 1 85 ? -37.278 28.352 13.677 1.00 57.19 85 GLY A O 1
ATOM 699 N N . TRP A 1 86 ? -36.277 30.360 13.654 1.00 54.84 86 TRP A N 1
ATOM 700 C CA . TRP A 1 86 ? -35.218 29.983 14.598 1.00 54.84 86 TRP A CA 1
ATOM 701 C C . TRP A 1 86 ? -35.751 29.813 16.025 1.00 54.84 86 TRP A C 1
ATOM 703 O O . TRP A 1 86 ? -35.341 28.886 16.721 1.00 54.84 86 TRP A O 1
ATOM 713 N N . ALA A 1 87 ? -36.713 30.642 16.446 1.00 60.38 87 ALA A N 1
ATOM 714 C CA . ALA A 1 87 ? -37.378 30.479 17.739 1.00 60.38 87 ALA A CA 1
ATOM 715 C C . ALA A 1 87 ? -38.187 29.172 17.812 1.00 60.38 87 ALA A C 1
ATOM 717 O O . ALA A 1 87 ? -38.140 28.480 18.828 1.00 60.38 87 ALA A O 1
ATOM 718 N N . ALA A 1 88 ? -38.875 28.795 16.728 1.00 60.50 88 ALA A N 1
ATOM 719 C CA . ALA A 1 88 ? -39.614 27.535 16.656 1.00 60.50 88 ALA A CA 1
ATOM 720 C C . ALA A 1 88 ? -38.685 26.307 16.690 1.00 60.50 88 ALA A C 1
ATOM 722 O O . ALA A 1 88 ? -38.964 25.352 17.413 1.00 60.50 88 ALA A O 1
ATOM 723 N N . ALA A 1 89 ? -37.557 26.344 15.972 1.00 62.12 89 ALA A N 1
ATOM 724 C CA . ALA A 1 89 ? -36.564 25.266 15.989 1.00 62.12 89 ALA A CA 1
ATOM 725 C C . ALA A 1 89 ? -35.876 25.121 17.359 1.00 62.12 89 ALA A C 1
ATOM 727 O O . ALA A 1 89 ? -35.692 24.006 17.844 1.00 62.12 89 ALA A O 1
ATOM 728 N N . ALA A 1 90 ? -35.556 26.239 18.020 1.00 67.31 90 ALA A N 1
ATOM 729 C CA . ALA A 1 90 ? -35.000 26.230 19.371 1.00 67.31 90 ALA A CA 1
ATOM 730 C C . ALA A 1 90 ? -36.004 25.689 20.401 1.00 67.31 90 ALA A C 1
ATOM 732 O O . ALA A 1 90 ? -35.635 24.879 21.247 1.00 67.31 90 ALA A O 1
ATOM 733 N N . ALA A 1 91 ? -37.281 26.073 20.306 1.00 70.19 91 ALA A N 1
ATOM 734 C CA . ALA A 1 91 ? -38.328 25.546 21.179 1.00 70.19 91 ALA A CA 1
ATOM 735 C C . ALA A 1 91 ? -38.529 24.033 20.994 1.00 70.19 91 ALA A C 1
ATOM 737 O O . ALA A 1 91 ? -38.701 23.328 21.989 1.00 70.19 91 ALA A O 1
ATOM 738 N N . LEU A 1 92 ? -38.447 23.529 19.755 1.00 71.56 92 LEU A N 1
ATOM 739 C CA . LEU A 1 92 ? -38.499 22.095 19.450 1.00 71.56 92 LEU A CA 1
ATOM 740 C C . LEU A 1 92 ? -37.294 21.338 20.017 1.00 71.56 92 LEU A C 1
ATOM 742 O O . LEU A 1 92 ? -37.465 20.298 20.645 1.00 71.56 92 LEU A O 1
ATOM 746 N N . LEU A 1 93 ? -36.082 21.875 19.858 1.00 72.81 93 LEU A N 1
ATOM 747 C CA . LEU A 1 93 ? -34.885 21.283 20.456 1.00 72.81 93 LEU A CA 1
ATOM 748 C C . LEU A 1 93 ? -34.972 21.253 21.980 1.00 72.81 93 LEU A C 1
ATOM 750 O O . LEU A 1 93 ? -34.649 20.231 22.572 1.00 72.81 93 LEU A O 1
ATOM 754 N N . ILE A 1 94 ? -35.463 22.322 22.611 1.00 73.50 94 ILE A N 1
ATOM 755 C CA . ILE A 1 94 ? -35.652 22.384 24.065 1.00 73.50 94 ILE A CA 1
ATOM 756 C C . ILE A 1 94 ? -36.722 21.386 24.523 1.00 73.50 94 ILE A C 1
ATOM 758 O O . ILE A 1 94 ? -36.518 20.720 25.530 1.00 73.50 94 ILE A O 1
ATOM 762 N N . THR A 1 95 ? -37.831 21.222 23.796 1.00 71.25 95 THR A N 1
ATOM 763 C CA . THR A 1 95 ? -38.851 20.215 24.153 1.00 71.25 95 THR A CA 1
ATOM 764 C C . THR A 1 95 ? -38.350 18.787 23.966 1.00 71.25 95 THR A C 1
ATOM 766 O O . THR A 1 95 ? -38.628 17.946 24.816 1.00 71.25 95 THR A O 1
ATOM 769 N N . ILE A 1 96 ? -37.564 18.512 22.922 1.00 68.19 96 ILE A N 1
ATOM 770 C CA . ILE A 1 96 ? -36.903 17.212 22.731 1.00 68.19 96 ILE A CA 1
ATOM 771 C C . ILE A 1 96 ? -35.885 16.961 23.848 1.00 68.19 96 ILE A C 1
ATOM 773 O O . ILE A 1 96 ? -35.865 15.874 24.416 1.00 68.19 96 ILE A O 1
ATOM 777 N N . PHE A 1 97 ? -35.088 17.966 24.220 1.00 70.56 97 PHE A N 1
ATOM 778 C CA . PHE A 1 97 ? -34.150 17.861 25.338 1.00 70.56 97 PHE A CA 1
ATOM 779 C C . PHE A 1 97 ? -34.894 17.606 26.655 1.00 70.56 97 PHE A C 1
ATOM 781 O O . PHE A 1 97 ? -34.583 16.662 27.368 1.00 70.56 97 PHE A O 1
ATOM 788 N N . ILE A 1 98 ? -35.936 18.374 26.968 1.00 66.06 98 ILE A N 1
ATOM 789 C CA . ILE A 1 98 ? -36.727 18.165 28.188 1.00 66.06 98 ILE A CA 1
ATOM 790 C C . ILE A 1 98 ? -37.401 16.785 28.173 1.00 66.06 98 ILE A C 1
ATOM 792 O O . ILE A 1 98 ? -37.455 16.148 29.215 1.00 66.06 98 ILE A O 1
ATOM 796 N N . GLY A 1 99 ? -37.857 16.284 27.020 1.00 63.91 99 GLY A N 1
ATOM 797 C CA . GLY A 1 99 ? -38.436 14.943 26.891 1.00 63.91 99 GLY A CA 1
ATOM 798 C C . GLY A 1 99 ? -37.423 13.807 27.072 1.00 63.91 99 GLY A C 1
ATOM 799 O O . GLY A 1 99 ? -37.723 12.835 27.757 1.00 63.91 99 GLY A O 1
ATOM 800 N N . LEU A 1 100 ? -36.214 13.938 26.516 1.00 61.09 100 LEU A N 1
ATOM 801 C CA . LEU A 1 100 ? -35.141 12.943 26.654 1.00 61.09 100 LEU A CA 1
ATOM 802 C C . LEU A 1 100 ? -34.514 12.938 28.056 1.00 61.09 100 LEU A C 1
ATOM 804 O O . LEU A 1 100 ? -34.081 11.892 28.530 1.00 61.09 100 LEU A O 1
ATOM 808 N N . PHE A 1 101 ? -34.473 14.094 28.724 1.00 59.47 101 PHE A N 1
ATOM 809 C CA . PHE A 1 101 ? -33.873 14.248 30.052 1.00 59.47 101 PHE A CA 1
ATOM 810 C C . PHE A 1 101 ? -34.899 14.251 31.200 1.00 59.47 101 PHE A C 1
ATOM 812 O O . PHE A 1 101 ? -34.506 14.188 32.361 1.00 59.47 101 PHE A O 1
ATOM 819 N N . SER A 1 102 ? -36.205 14.258 30.911 1.00 61.34 102 SER A N 1
ATOM 820 C CA . SER A 1 102 ? -37.292 14.192 31.908 1.00 61.34 102 SER A CA 1
ATOM 821 C C . SER A 1 102 ? -37.256 12.920 32.757 1.00 61.34 102 SER A C 1
ATOM 823 O O . SER A 1 102 ? -37.834 12.897 33.843 1.00 61.34 102 SER A O 1
ATOM 825 N N . SER A 1 103 ? -36.618 11.863 32.265 1.00 57.25 103 SER A N 1
ATOM 826 C CA . SER A 1 103 ? -36.464 10.593 32.965 1.00 57.25 103 SER A CA 1
ATOM 827 C C . SER A 1 103 ? -35.185 10.514 33.799 1.00 57.25 103 SER A C 1
ATOM 829 O O . SER A 1 103 ? -34.978 9.499 34.453 1.00 57.25 103 SER A O 1
ATOM 831 N N . VAL A 1 104 ? -34.323 11.539 33.784 1.00 61.22 104 VAL A N 1
ATOM 832 C CA . VAL A 1 104 ? -33.079 11.561 34.564 1.00 61.22 104 VAL A CA 1
ATOM 833 C C . VAL A 1 104 ? -33.386 12.026 35.984 1.00 61.22 104 VAL A C 1
ATOM 835 O O . VAL A 1 104 ? -33.609 13.213 36.223 1.00 61.22 104 VAL A O 1
ATOM 838 N N . GLN A 1 105 ? -33.387 11.098 36.938 1.00 58.88 105 GLN A N 1
ATOM 839 C CA . GLN A 1 105 ? -33.525 11.412 38.361 1.00 58.88 105 GLN A CA 1
ATOM 840 C C . GLN A 1 105 ? -32.177 11.247 39.063 1.00 58.88 105 GLN A C 1
ATOM 842 O O . GLN A 1 105 ? -31.494 10.232 38.904 1.00 58.88 105 GLN A O 1
ATOM 847 N N . PHE A 1 106 ? -31.799 12.270 39.830 1.00 58.00 106 PHE A N 1
ATOM 848 C CA . PHE A 1 106 ? -30.620 12.262 40.688 1.00 58.00 106 PHE A CA 1
ATOM 849 C C . PHE A 1 106 ? -31.067 11.971 42.117 1.00 58.00 106 PHE A C 1
ATOM 851 O O . PHE A 1 106 ? -31.851 12.731 42.688 1.00 58.00 106 PHE A O 1
ATOM 858 N N . GLY A 1 107 ? -30.587 10.868 42.681 1.00 63.81 107 GLY A N 1
ATOM 859 C CA . GLY A 1 107 ? -30.932 10.449 44.032 1.00 63.81 107 GLY A CA 1
ATOM 860 C C . GLY A 1 107 ? -29.694 10.157 44.867 1.00 63.81 107 GLY A C 1
ATOM 861 O O . GLY A 1 107 ? -28.624 9.828 44.351 1.00 63.81 107 GLY A O 1
ATOM 862 N N . GLN A 1 108 ? -29.848 10.286 46.181 1.00 52.09 108 GLN A N 1
ATOM 863 C CA . GLN A 1 108 ? -28.819 9.953 47.157 1.00 52.09 108 GLN A CA 1
ATOM 864 C C . GLN A 1 108 ? -29.293 8.744 47.968 1.00 52.09 108 GLN A C 1
ATOM 866 O O . GLN A 1 108 ? -30.378 8.773 48.544 1.00 52.09 108 GLN A O 1
ATOM 871 N N . THR A 1 109 ? -28.488 7.684 47.991 1.00 64.81 109 THR A N 1
ATOM 872 C CA . THR A 1 109 ? -28.673 6.507 48.858 1.00 64.81 109 THR A CA 1
ATOM 873 C C . THR A 1 109 ? -27.579 6.471 49.922 1.00 64.81 109 THR A C 1
ATOM 875 O O . THR A 1 109 ? -26.580 7.187 49.814 1.00 64.81 109 THR A O 1
ATOM 878 N N . GLU A 1 110 ? -27.724 5.607 50.930 1.00 56.66 110 GLU A N 1
ATOM 879 C CA . GLU A 1 110 ? -26.693 5.387 51.959 1.00 56.66 110 GLU A CA 1
ATOM 880 C C . GLU A 1 110 ? -25.344 4.904 51.381 1.00 56.66 110 GLU A C 1
ATOM 882 O O . GLU A 1 110 ? -24.316 5.035 52.040 1.00 56.66 110 GLU A O 1
ATOM 887 N N . GLN A 1 111 ? -25.322 4.408 50.135 1.00 52.16 111 GLN A N 1
ATOM 888 C CA . GLN A 1 111 ? -24.127 3.909 49.440 1.00 52.16 111 GLN A CA 1
ATOM 889 C C . GLN A 1 111 ? -23.596 4.852 48.343 1.00 52.16 111 GLN A C 1
ATOM 891 O O . GLN A 1 111 ? -22.586 4.545 47.709 1.00 52.16 111 GLN A O 1
ATOM 896 N N . GLY A 1 112 ? -24.219 6.019 48.134 1.00 59.78 112 GLY A N 1
ATOM 897 C CA . GLY A 1 112 ? -23.728 7.040 47.205 1.00 59.78 112 GLY A CA 1
ATOM 898 C C . GLY A 1 112 ? -24.805 7.679 46.330 1.00 59.78 112 GLY A C 1
ATOM 899 O O . GLY A 1 112 ? -26.010 7.514 46.540 1.00 59.78 112 GLY A O 1
ATOM 900 N N . TYR A 1 113 ? -24.348 8.450 45.347 1.00 74.12 113 TYR A N 1
ATOM 901 C CA . TYR A 1 113 ? -25.203 9.121 44.369 1.00 74.12 113 TYR A CA 1
ATOM 902 C C . TYR A 1 113 ? -25.522 8.176 43.212 1.00 74.12 113 TYR A C 1
ATOM 904 O O . TYR A 1 113 ? -24.614 7.537 42.681 1.00 74.12 113 TYR A O 1
ATOM 912 N N . TYR A 1 114 ? -26.783 8.125 42.786 1.00 64.88 114 TYR A N 1
ATOM 913 C CA . TYR A 1 114 ? -27.177 7.408 41.577 1.00 64.88 114 TYR A CA 1
ATOM 914 C C . TYR A 1 114 ? -27.833 8.352 40.570 1.00 64.88 114 TYR A C 1
ATOM 916 O O . TYR A 1 114 ? -28.556 9.288 40.923 1.00 64.88 114 TYR A O 1
ATOM 924 N N . LEU A 1 115 ? -27.553 8.080 39.298 1.00 64.69 115 LEU A N 1
ATOM 925 C CA . LEU A 1 115 ? -28.175 8.713 38.146 1.00 64.69 115 LEU A CA 1
ATOM 926 C C . LEU A 1 115 ? -28.956 7.617 37.419 1.00 64.69 115 LEU A C 1
ATOM 928 O O . LEU A 1 115 ? -28.344 6.711 36.856 1.00 64.69 115 LEU A O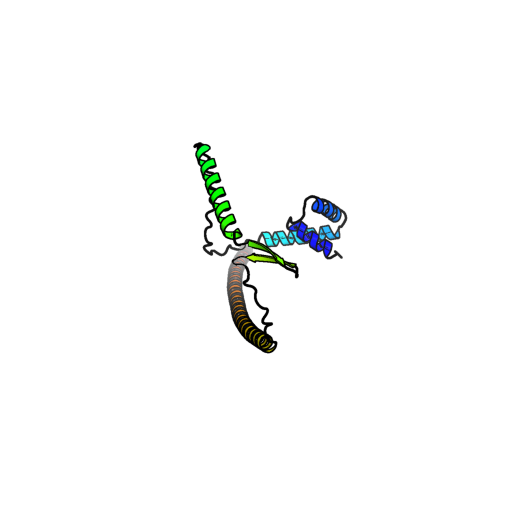 1
ATOM 932 N N . THR A 1 116 ? -30.286 7.667 37.460 1.00 60.97 116 THR A N 1
ATOM 933 C CA . THR A 1 116 ? -31.135 6.697 36.748 1.00 60.97 116 THR A CA 1
ATOM 934 C C . THR A 1 116 ? -31.930 7.384 35.646 1.00 60.97 116 THR A C 1
ATOM 936 O O . THR A 1 116 ? -32.381 8.517 35.820 1.00 60.97 116 THR A O 1
ATOM 939 N N . LEU A 1 117 ? -32.077 6.704 34.505 1.00 58.22 117 LEU A N 1
ATOM 940 C CA . LEU A 1 117 ? -32.949 7.104 33.403 1.00 58.22 117 LEU A CA 1
ATOM 941 C C . LEU A 1 117 ? -34.199 6.214 33.422 1.00 58.22 117 LEU A C 1
ATOM 943 O O . LEU A 1 117 ? -34.151 5.083 32.946 1.00 58.22 117 LEU A O 1
ATOM 947 N N . GLY A 1 118 ? -35.322 6.721 33.934 1.00 62.50 118 GLY A N 1
ATOM 948 C CA . GLY A 1 118 ? -36.621 6.043 33.873 1.00 62.50 118 GLY A CA 1
ATOM 949 C C . GLY A 1 118 ? -37.360 5.990 35.208 1.00 62.50 118 GLY A C 1
ATOM 950 O O . GLY A 1 118 ? -37.242 6.891 36.037 1.00 62.50 118 GLY A O 1
ATOM 951 N N . ASN A 1 119 ? -38.168 4.943 35.395 1.00 54.50 119 ASN A N 1
ATOM 952 C CA . ASN A 1 119 ? -38.850 4.693 36.664 1.00 54.50 119 ASN A CA 1
ATOM 953 C C . ASN A 1 119 ? -37.810 4.422 37.765 1.00 54.50 119 ASN A C 1
ATOM 955 O O . ASN A 1 119 ? -36.805 3.762 37.479 1.00 54.50 119 ASN A O 1
ATOM 959 N N . PRO A 1 120 ? -38.026 4.913 39.003 1.00 51.75 120 PRO A N 1
ATOM 960 C CA . PRO A 1 120 ? -37.128 4.606 40.107 1.00 51.75 120 PRO A CA 1
ATOM 961 C C . PRO A 1 120 ? -37.011 3.085 40.218 1.00 51.75 120 PRO A C 1
ATOM 963 O O . PRO A 1 120 ? -38.025 2.402 40.019 1.00 51.75 120 PRO A O 1
ATOM 966 N N . PRO A 1 121 ? -35.815 2.536 40.495 1.00 48.75 121 PRO A N 1
ATOM 967 C CA . PRO A 1 121 ? -35.729 1.129 40.824 1.00 48.75 121 PRO A CA 1
ATOM 968 C C . PRO A 1 121 ? -36.681 0.913 42.002 1.00 48.75 121 PRO A C 1
ATOM 970 O O . PRO A 1 121 ? -36.489 1.487 43.075 1.00 48.75 121 PRO A O 1
ATOM 973 N N . LEU A 1 122 ? -37.755 0.151 41.758 1.00 53.16 122 LEU A N 1
ATOM 974 C CA . LEU A 1 122 ? -38.477 -0.537 42.822 1.00 53.16 122 LEU A CA 1
ATOM 975 C C . LEU A 1 122 ? -37.391 -1.154 43.683 1.00 53.16 122 LEU A C 1
ATOM 977 O O . LEU A 1 122 ? -36.483 -1.744 43.099 1.00 53.16 122 LEU A O 1
ATOM 981 N N . GLU A 1 123 ? -37.437 -0.919 44.995 1.00 49.94 123 GLU A N 1
ATOM 982 C CA . GLU A 1 123 ? -36.503 -1.484 45.964 1.00 49.94 123 GLU A CA 1
ATOM 983 C C . GLU A 1 123 ? -36.210 -2.924 45.555 1.00 49.94 123 GLU A C 1
ATOM 985 O O . GLU A 1 123 ? -37.038 -3.818 45.720 1.00 49.94 123 GLU A O 1
ATOM 990 N N . VAL A 1 124 ? -35.067 -3.115 44.895 1.00 48.88 124 VAL A N 1
ATOM 991 C CA . VAL A 1 124 ? -34.602 -4.437 44.536 1.00 48.88 124 VAL A CA 1
ATOM 992 C C . VAL A 1 124 ? -34.119 -4.927 45.882 1.00 48.88 124 VAL A C 1
ATOM 994 O O . VAL A 1 124 ? -33.036 -4.539 46.330 1.00 48.88 124 VAL A O 1
ATOM 997 N N . GLU A 1 125 ? -34.972 -5.675 46.585 1.00 44.34 125 GLU A N 1
ATOM 998 C CA . GLU A 1 125 ? -34.482 -6.643 47.551 1.00 44.34 125 GLU A CA 1
ATOM 999 C C . GLU A 1 125 ? -33.309 -7.315 46.851 1.00 44.34 125 GLU A C 1
ATOM 1001 O O . GLU A 1 125 ? -33.479 -7.913 45.789 1.00 44.34 125 GLU A O 1
ATOM 1006 N N . GLN A 1 126 ? -32.098 -7.074 47.353 1.00 46.41 126 GLN A N 1
ATOM 1007 C CA . GLN A 1 126 ? -30.905 -7.718 46.840 1.00 46.41 126 GLN A CA 1
ATOM 1008 C C . GLN A 1 126 ? -31.048 -9.207 47.164 1.00 46.41 126 GLN A C 1
ATOM 1010 O O . GLN A 1 126 ? -30.487 -9.699 48.141 1.00 46.41 126 GLN A O 1
ATOM 1015 N N . GLU A 1 127 ? -31.812 -9.934 46.351 1.00 52.62 127 GLU A N 1
ATOM 1016 C CA . GLU A 1 127 ? -31.512 -11.319 46.053 1.00 52.62 127 GLU A CA 1
ATOM 1017 C C . GLU A 1 127 ? -30.135 -11.271 45.401 1.00 52.62 127 GLU A C 1
ATOM 1019 O O . GLU A 1 127 ? -29.970 -10.964 44.219 1.00 52.62 127 GLU A O 1
ATOM 1024 N N . GLY A 1 128 ? -29.109 -11.423 46.240 1.00 51.69 128 GLY A N 1
ATOM 1025 C CA . GLY A 1 128 ? -27.754 -11.609 45.771 1.00 51.69 128 GLY A CA 1
ATOM 1026 C C . GLY A 1 128 ? -27.783 -12.777 44.803 1.00 51.69 128 GLY A C 1
ATOM 1027 O O . GLY A 1 128 ? -28.135 -13.883 45.209 1.00 51.69 128 GLY A O 1
ATOM 1028 N N . ILE A 1 129 ? -27.463 -12.499 43.538 1.00 57.38 129 ILE A N 1
ATOM 1029 C CA . ILE A 1 129 ? -27.255 -13.508 42.498 1.00 57.38 129 ILE A CA 1
ATOM 1030 C C . ILE A 1 129 ? -26.448 -14.632 43.142 1.00 57.38 129 ILE A C 1
ATOM 1032 O O . ILE A 1 129 ? -25.358 -14.385 43.672 1.00 57.38 129 ILE A O 1
ATOM 1036 N N . SER A 1 130 ? -27.018 -15.836 43.172 1.00 67.38 130 SER A N 1
ATOM 1037 C CA . SER A 1 130 ? -26.347 -16.968 43.800 1.00 67.38 130 SER A CA 1
ATOM 1038 C C . SER A 1 130 ? -25.012 -17.214 43.089 1.00 67.38 130 SER A C 1
ATOM 1040 O O . SER A 1 130 ? -24.892 -17.005 41.879 1.00 67.38 130 SER A O 1
ATOM 1042 N N . GLU A 1 131 ? -23.978 -17.647 43.818 1.00 68.06 131 GLU A N 1
ATOM 1043 C CA . GLU A 1 131 ? -22.680 -17.955 43.195 1.00 68.06 131 GLU A CA 1
ATOM 1044 C C . GLU A 1 131 ? -22.817 -18.988 42.058 1.00 68.06 131 GLU A C 1
ATOM 1046 O O . GLU A 1 131 ? -22.026 -18.977 41.114 1.00 68.06 131 GLU A O 1
ATOM 1051 N N . GLU A 1 132 ? -23.843 -19.844 42.106 1.00 70.69 132 GLU A N 1
ATOM 1052 C CA . GLU A 1 132 ? -24.199 -20.776 41.034 1.00 70.69 132 GLU A CA 1
ATOM 1053 C C . GLU A 1 132 ? -24.631 -20.058 39.742 1.00 70.69 132 GLU A C 1
ATOM 1055 O O . GLU A 1 132 ? -24.066 -20.330 38.682 1.00 70.69 132 GLU A O 1
ATOM 1060 N N . GLU A 1 133 ? -25.567 -19.105 39.816 1.00 70.25 133 GLU A N 1
ATOM 1061 C CA . GLU A 1 133 ? -26.048 -18.352 38.644 1.00 70.25 133 GLU A CA 1
ATOM 1062 C C . GLU A 1 133 ? -24.945 -17.482 38.032 1.00 70.25 133 GLU A C 1
ATOM 1064 O O . GLU A 1 133 ? -24.815 -17.391 36.810 1.00 70.25 133 GLU A O 1
ATOM 1069 N N . LEU A 1 134 ? -24.091 -16.882 38.868 1.00 74.62 134 LEU A N 1
ATOM 1070 C CA . LEU A 1 134 ? -22.950 -16.103 38.387 1.00 74.62 134 LEU A CA 1
ATOM 1071 C C . LEU A 1 134 ? -21.950 -16.985 37.621 1.00 74.62 134 LEU A C 1
ATOM 1073 O O . LEU A 1 134 ? -21.433 -16.581 36.576 1.00 74.62 134 LEU A O 1
ATOM 1077 N N . ASN A 1 135 ? -21.687 -18.196 38.115 1.00 79.44 135 ASN A N 1
ATOM 1078 C CA . ASN A 1 135 ? -20.790 -19.142 37.454 1.00 79.44 135 ASN A CA 1
ATOM 1079 C C . ASN A 1 135 ? -21.361 -19.652 36.124 1.00 79.44 135 ASN A C 1
ATOM 1081 O O . ASN A 1 135 ? -20.601 -19.811 35.164 1.00 79.44 135 ASN A O 1
ATOM 1085 N N . GLU A 1 136 ? -22.675 -19.859 36.038 1.00 81.06 136 GLU A N 1
ATOM 1086 C CA . GLU A 1 136 ? -23.346 -20.270 34.803 1.00 81.06 136 GLU A CA 1
ATOM 1087 C C . GLU A 1 136 ? -23.279 -19.168 33.732 1.00 81.06 136 GLU A C 1
ATOM 1089 O O . GLU A 1 136 ? -22.874 -19.429 32.596 1.00 81.06 136 GLU A O 1
ATOM 1094 N N . ILE A 1 137 ? -23.525 -17.910 34.116 1.00 81.31 137 ILE A N 1
ATOM 1095 C CA . ILE A 1 137 ? -23.390 -16.744 33.228 1.00 81.31 137 ILE A CA 1
ATOM 1096 C C . ILE A 1 137 ? -21.941 -16.586 32.739 1.00 81.31 137 ILE A C 1
ATOM 1098 O O . ILE A 1 137 ? -21.701 -16.373 31.549 1.00 81.31 137 ILE A O 1
ATOM 1102 N N . ILE A 1 138 ? -20.945 -16.733 33.620 1.00 82.69 138 ILE A N 1
ATOM 1103 C CA . ILE A 1 138 ? -19.525 -16.661 33.233 1.00 82.69 138 ILE A CA 1
ATOM 1104 C C . ILE A 1 138 ? -19.157 -17.796 32.267 1.00 82.69 138 ILE A C 1
ATOM 1106 O O . ILE A 1 138 ? -18.410 -17.572 31.308 1.00 82.69 138 ILE A O 1
ATOM 1110 N N . ALA A 1 139 ? -19.661 -19.011 32.495 1.00 82.12 139 ALA A N 1
ATOM 1111 C CA . ALA A 1 139 ? -19.432 -20.147 31.606 1.00 82.12 139 ALA A CA 1
ATOM 1112 C C . ALA A 1 139 ? -20.062 -19.922 30.222 1.00 82.12 139 ALA A C 1
ATOM 1114 O O . ALA A 1 139 ? -19.424 -20.202 29.199 1.00 82.12 139 ALA A O 1
ATOM 1115 N N . GLN A 1 140 ? -21.265 -19.349 30.180 1.00 82.94 140 GLN A N 1
ATOM 1116 C CA . GLN A 1 140 ? -21.942 -18.983 28.941 1.00 82.94 140 GLN A CA 1
ATOM 1117 C C . GLN A 1 140 ? -21.160 -17.914 28.172 1.00 82.94 140 GLN A C 1
ATOM 1119 O O . GLN A 1 140 ? -20.823 -18.140 27.012 1.00 82.94 140 GLN A O 1
ATOM 1124 N N . ILE A 1 141 ? -20.761 -16.819 28.829 1.00 85.00 141 ILE A N 1
ATOM 1125 C CA . ILE A 1 141 ? -19.979 -15.735 28.211 1.00 85.00 141 ILE A CA 1
ATOM 1126 C C . ILE A 1 141 ? -18.656 -16.260 27.644 1.00 85.00 141 ILE A C 1
ATOM 1128 O O . ILE A 1 141 ? -18.250 -15.879 26.549 1.00 85.00 141 ILE A O 1
ATOM 1132 N N . ARG A 1 142 ? -17.962 -17.155 28.359 1.00 84.56 142 ARG A N 1
ATOM 1133 C CA . ARG A 1 142 ? -16.723 -17.773 27.853 1.00 84.56 142 ARG A CA 1
ATOM 1134 C C . ARG A 1 142 ? -16.971 -18.597 26.596 1.00 84.56 142 ARG A C 1
ATOM 1136 O O . ARG A 1 142 ? -16.173 -18.532 25.663 1.00 84.56 142 ARG A O 1
ATOM 1143 N N . THR A 1 143 ? -18.066 -19.349 26.577 1.00 90.12 143 THR A N 1
ATOM 1144 C CA . THR A 1 143 ? -18.443 -20.184 25.434 1.00 90.12 143 THR A CA 1
ATOM 1145 C C . THR A 1 143 ? -18.792 -19.315 24.228 1.00 90.12 143 THR A C 1
ATOM 1147 O O . THR A 1 143 ? -18.226 -19.515 23.153 1.00 90.12 143 THR A O 1
ATOM 1150 N N . GLU A 1 144 ? -19.628 -18.295 24.417 1.00 87.31 144 GLU A N 1
ATOM 1151 C CA . GLU A 1 144 ? -20.014 -17.338 23.375 1.00 87.31 144 GLU A CA 1
ATOM 1152 C C . GLU A 1 144 ? -18.808 -16.571 22.825 1.00 87.31 144 GLU A C 1
ATOM 1154 O O . GLU A 1 144 ? -18.608 -16.521 21.611 1.00 87.31 144 GLU A O 1
ATOM 1159 N N . ASN A 1 145 ? -17.936 -16.071 23.705 1.00 83.31 145 ASN A N 1
ATOM 1160 C CA . ASN A 1 145 ? -16.705 -15.393 23.304 1.00 83.31 145 ASN A CA 1
ATOM 1161 C C . ASN A 1 145 ? -15.782 -16.316 22.508 1.00 83.31 145 ASN A C 1
ATOM 1163 O O . ASN A 1 145 ? -15.185 -15.876 21.528 1.00 83.31 145 ASN A O 1
ATOM 1167 N N . SER A 1 146 ? -15.663 -17.589 22.897 1.00 87.44 146 SER A N 1
ATOM 1168 C CA . SER A 1 146 ? -14.838 -18.549 22.157 1.00 87.44 146 SER A CA 1
ATOM 1169 C C . SER A 1 146 ? -15.392 -18.817 20.757 1.00 87.44 146 SER A C 1
ATOM 1171 O O . SER A 1 146 ? -14.630 -18.876 19.795 1.00 87.44 146 SER A O 1
ATOM 1173 N N . LEU A 1 147 ? -16.717 -18.911 20.623 1.00 93.38 147 LEU A N 1
ATOM 1174 C CA . LEU A 1 147 ? -17.380 -19.153 19.347 1.00 93.38 147 LEU A CA 1
ATOM 1175 C C . LEU A 1 147 ? -17.263 -17.933 18.429 1.00 93.38 147 LEU A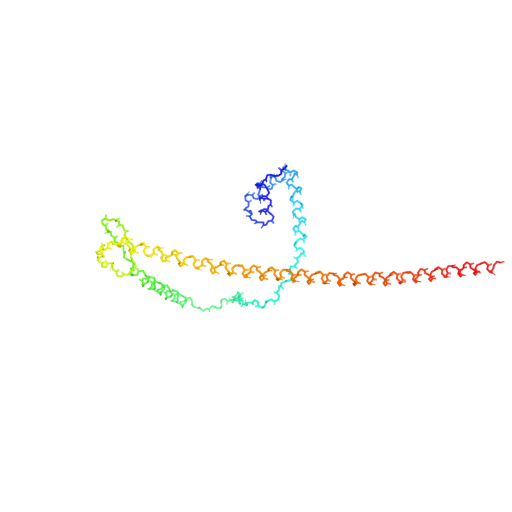 C 1
ATOM 1177 O O . LEU A 1 147 ? -16.906 -18.079 17.260 1.00 93.38 147 LEU A O 1
ATOM 1181 N N . MET A 1 148 ? -17.461 -16.733 18.978 1.00 90.31 148 MET A N 1
ATOM 1182 C CA . MET A 1 148 ? -17.247 -15.480 18.258 1.00 90.31 148 MET A CA 1
ATOM 1183 C C . MET A 1 148 ? -15.790 -15.349 17.799 1.00 90.31 148 MET A C 1
ATOM 1185 O O . MET A 1 148 ? -15.545 -15.099 16.621 1.00 90.31 148 MET A O 1
ATOM 1189 N N . MET A 1 149 ? -14.822 -15.597 18.684 1.00 89.56 149 MET A N 1
ATOM 1190 C CA . MET A 1 149 ? -13.395 -15.530 18.355 1.00 89.56 149 MET A CA 1
ATOM 1191 C C . MET A 1 149 ? -13.012 -16.522 17.252 1.00 89.56 149 MET A C 1
ATOM 1193 O O . MET A 1 149 ? -12.307 -16.154 16.315 1.00 89.56 149 MET A O 1
ATOM 1197 N N . ASN A 1 150 ? -13.518 -17.757 17.318 1.00 91.69 150 ASN A N 1
ATOM 1198 C CA . ASN A 1 150 ? -13.289 -18.763 16.282 1.00 91.69 150 ASN A CA 1
ATOM 1199 C C . ASN A 1 150 ? -13.873 -18.325 14.933 1.00 91.69 150 ASN A C 1
ATOM 1201 O O . ASN A 1 150 ? -13.176 -18.401 13.925 1.00 91.69 150 ASN A O 1
ATOM 1205 N N . SER A 1 151 ? -15.104 -17.800 14.919 1.00 91.38 151 SER A N 1
ATOM 1206 C CA . SER A 1 151 ? -15.731 -17.302 13.687 1.00 91.38 151 SER A CA 1
ATOM 1207 C C . SER A 1 151 ? -14.964 -16.125 13.074 1.00 91.38 151 SER A C 1
ATOM 1209 O O . SER A 1 151 ? -14.757 -16.077 11.865 1.00 91.38 151 SER A O 1
ATOM 1211 N N . MET A 1 152 ? -14.458 -15.217 13.914 1.00 90.38 152 MET A N 1
ATOM 1212 C CA . MET A 1 152 ? -13.678 -14.064 13.475 1.00 90.38 152 MET A CA 1
ATOM 1213 C C . MET A 1 152 ? -12.312 -14.491 12.925 1.00 90.38 152 MET A C 1
ATOM 1215 O O . MET A 1 152 ? -11.840 -13.938 11.935 1.00 90.38 152 MET A O 1
ATOM 1219 N N . MET A 1 153 ? -11.687 -15.503 13.534 1.00 92.88 153 MET A N 1
ATOM 1220 C CA . MET A 1 153 ? -10.414 -16.053 13.071 1.00 92.88 153 MET A CA 1
ATOM 1221 C C . MET A 1 153 ? -10.560 -16.822 11.754 1.00 92.88 153 MET A C 1
ATOM 1223 O O . MET A 1 153 ? -9.693 -16.717 10.886 1.00 92.88 153 MET A O 1
ATOM 1227 N N . GLU A 1 154 ? -11.661 -17.553 11.580 1.00 94.56 154 GLU A N 1
ATOM 1228 C CA . GLU A 1 154 ? -11.991 -18.239 10.330 1.00 94.56 154 GLU A CA 1
ATOM 1229 C C . GLU A 1 154 ? -12.259 -17.238 9.200 1.00 94.56 154 GLU A C 1
ATOM 1231 O O . GLU A 1 154 ? -11.680 -17.365 8.119 1.00 94.56 154 GLU A O 1
ATOM 1236 N N . GLN A 1 155 ? -13.038 -16.187 9.470 1.00 94.00 155 GLN A N 1
ATOM 1237 C CA . GLN A 1 155 ? -13.258 -15.098 8.518 1.00 94.00 155 GLN A CA 1
ATOM 1238 C C . GLN A 1 155 ? -11.940 -14.405 8.147 1.00 94.00 155 GLN A C 1
ATOM 1240 O O . GLN A 1 155 ? -11.650 -14.214 6.970 1.00 94.00 155 GLN A O 1
ATOM 1245 N N . MET A 1 156 ? -11.092 -14.101 9.133 1.00 91.94 156 MET A N 1
ATOM 1246 C CA . MET A 1 156 ? -9.793 -13.476 8.884 1.00 91.94 156 MET A CA 1
ATOM 1247 C C . MET A 1 156 ? -8.875 -14.358 8.024 1.00 91.94 156 MET A C 1
ATOM 1249 O O . MET A 1 156 ? -8.149 -13.835 7.179 1.00 91.94 156 MET A O 1
ATOM 1253 N N . GLN A 1 157 ? -8.902 -15.685 8.198 1.00 93.75 157 GLN A N 1
ATOM 1254 C CA . GLN A 1 157 ? -8.167 -16.606 7.322 1.00 93.75 157 GLN A CA 1
ATOM 1255 C C . GLN A 1 157 ? -8.708 -16.604 5.892 1.00 93.75 157 GLN A C 1
ATOM 1257 O O . GLN A 1 157 ? -7.922 -16.628 4.944 1.00 93.75 157 GLN A O 1
ATOM 1262 N N . GLN A 1 158 ? -10.030 -16.580 5.722 1.00 94.62 158 GLN A N 1
ATOM 1263 C CA . GLN A 1 158 ? -10.646 -16.507 4.397 1.00 94.62 158 GLN A CA 1
ATOM 1264 C C . GLN A 1 158 ? -10.272 -15.204 3.685 1.00 94.62 158 GLN A C 1
ATOM 1266 O O . GLN A 1 158 ? -9.818 -15.250 2.540 1.00 94.62 158 GLN A O 1
ATOM 1271 N N . ASP A 1 159 ? -10.362 -14.073 4.385 1.00 93.81 159 ASP A N 1
ATOM 1272 C CA . ASP A 1 159 ? -10.008 -12.759 3.847 1.00 93.81 159 ASP A CA 1
ATOM 1273 C C . ASP A 1 159 ? -8.516 -12.674 3.489 1.00 93.81 159 ASP A C 1
ATOM 1275 O O . ASP A 1 159 ? -8.170 -12.191 2.410 1.00 93.81 159 ASP A O 1
ATOM 1279 N N . GLN A 1 160 ? -7.622 -13.199 4.339 1.00 90.44 160 GLN A N 1
ATOM 1280 C CA . GLN A 1 160 ? -6.188 -13.267 4.028 1.00 90.44 160 GLN A CA 1
ATOM 1281 C C . GLN A 1 160 ? -5.905 -14.118 2.788 1.00 90.44 160 GLN A C 1
ATOM 1283 O O . GLN A 1 160 ? -5.116 -13.710 1.938 1.00 90.44 160 GLN A O 1
ATOM 1288 N N . ASN A 1 161 ? -6.547 -15.282 2.656 1.00 94.06 161 ASN A N 1
ATOM 1289 C CA . ASN A 1 161 ? -6.363 -16.146 1.490 1.00 94.06 161 ASN A CA 1
ATOM 1290 C C . ASN A 1 161 ? -6.868 -15.485 0.201 1.00 94.06 161 ASN A C 1
ATOM 1292 O O . ASN A 1 161 ? -6.221 -15.603 -0.840 1.00 94.06 161 ASN A O 1
ATOM 1296 N N . ALA A 1 162 ? -8.000 -14.780 0.260 1.00 94.50 162 ALA A N 1
ATOM 1297 C CA . ALA A 1 162 ? -8.532 -14.039 -0.879 1.00 94.50 162 ALA A CA 1
ATOM 1298 C C . ALA A 1 162 ? -7.574 -12.918 -1.312 1.00 94.50 162 ALA A C 1
ATOM 1300 O O . ALA A 1 162 ? -7.181 -12.876 -2.478 1.00 94.50 162 ALA A O 1
ATOM 1301 N N . GLN A 1 163 ? -7.121 -12.087 -0.367 1.00 92.06 163 GLN A N 1
ATOM 1302 C CA . GLN A 1 163 ? -6.158 -11.012 -0.634 1.00 92.06 163 GLN A CA 1
ATOM 1303 C C . GLN A 1 163 ? -4.828 -11.548 -1.170 1.00 92.06 163 GLN A C 1
ATOM 1305 O O . GLN A 1 163 ? -4.246 -10.977 -2.092 1.00 92.06 163 GLN A O 1
ATOM 1310 N N . PHE A 1 164 ? -4.345 -12.668 -0.631 1.00 93.50 164 PHE A N 1
ATOM 1311 C CA . PHE A 1 164 ? -3.127 -13.298 -1.124 1.00 93.50 164 PHE A CA 1
ATOM 1312 C C . PHE A 1 164 ? -3.281 -13.752 -2.582 1.00 93.50 164 PHE A C 1
ATOM 1314 O O . PHE A 1 164 ? -2.433 -13.429 -3.413 1.00 93.50 164 PHE A O 1
ATOM 1321 N N . ASN A 1 165 ? -4.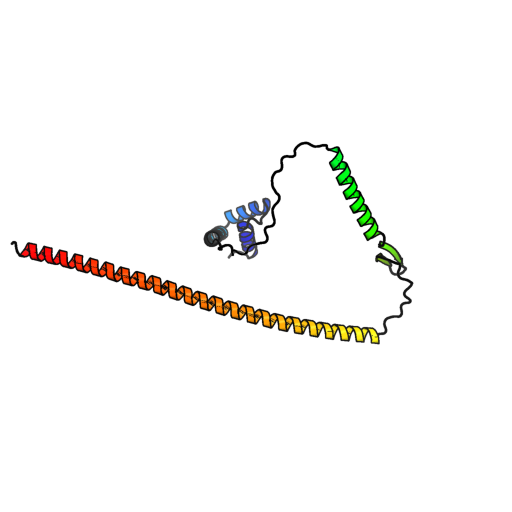381 -14.426 -2.926 1.00 93.69 165 ASN A N 1
ATOM 1322 C CA . ASN A 1 165 ? -4.643 -14.851 -4.304 1.00 93.69 165 ASN A CA 1
ATOM 1323 C C . ASN A 1 165 ? -4.798 -13.667 -5.269 1.00 93.69 165 ASN A C 1
ATOM 1325 O O . ASN A 1 165 ? -4.286 -13.717 -6.389 1.00 93.69 165 ASN A O 1
ATOM 1329 N N . GLU A 1 166 ? -5.458 -12.593 -4.837 1.00 94.62 166 GLU A N 1
ATOM 1330 C CA . GLU A 1 166 ? -5.561 -11.352 -5.606 1.00 94.62 166 GLU A CA 1
ATOM 1331 C C . GLU A 1 166 ? -4.174 -10.746 -5.856 1.00 94.62 166 GLU A C 1
ATOM 1333 O O . GLU A 1 166 ? -3.835 -10.429 -6.994 1.00 94.62 166 GLU A O 1
ATOM 1338 N N . SER A 1 167 ? -3.323 -10.691 -4.826 1.00 93.38 167 SER A N 1
ATOM 1339 C CA . SER A 1 167 ? -1.955 -10.180 -4.957 1.00 93.38 167 SER A CA 1
ATOM 1340 C C . SER A 1 167 ? -1.097 -11.013 -5.917 1.00 93.38 167 SER A C 1
ATOM 1342 O O . SER A 1 167 ? -0.340 -10.453 -6.710 1.00 93.38 167 SER A O 1
ATOM 1344 N N . LEU A 1 168 ? -1.243 -12.344 -5.901 1.00 94.62 168 LEU A N 1
ATOM 1345 C CA . LEU A 1 168 ? -0.551 -13.230 -6.840 1.00 94.62 168 LEU A CA 1
ATOM 1346 C C . LEU A 1 168 ? -1.036 -13.028 -8.275 1.00 94.62 168 LEU A C 1
ATOM 1348 O O . LEU A 1 168 ? -0.224 -13.062 -9.198 1.00 94.62 168 LEU A O 1
ATOM 1352 N N . THR A 1 169 ? -2.336 -12.799 -8.455 1.00 95.38 169 THR A N 1
ATOM 1353 C CA . THR A 1 169 ? -2.932 -12.527 -9.768 1.00 95.38 169 THR A CA 1
ATOM 1354 C C . THR A 1 169 ? -2.424 -11.196 -10.316 1.00 95.38 169 THR A C 1
ATOM 1356 O O . THR A 1 169 ? -1.868 -11.164 -11.407 1.00 95.38 169 THR A O 1
ATOM 1359 N N . ALA A 1 170 ? -2.475 -10.128 -9.516 1.00 95.19 170 ALA A N 1
ATOM 1360 C CA . ALA A 1 170 ? -1.955 -8.819 -9.903 1.00 95.19 170 ALA A CA 1
ATOM 1361 C C . ALA A 1 170 ? -0.451 -8.854 -10.235 1.00 95.19 170 ALA A C 1
ATOM 1363 O O . ALA A 1 170 ? 0.001 -8.206 -11.179 1.00 95.19 170 ALA A O 1
ATOM 1364 N N . LEU A 1 171 ? 0.339 -9.635 -9.486 1.00 94.62 171 LEU A N 1
ATOM 1365 C CA . LEU A 1 171 ? 1.750 -9.860 -9.806 1.00 94.62 171 LEU A CA 1
ATOM 1366 C C . LEU A 1 171 ? 1.921 -10.584 -11.145 1.00 94.62 171 LEU A C 1
ATOM 1368 O O . LEU A 1 171 ? 2.775 -10.184 -11.936 1.00 94.62 171 LEU A O 1
ATOM 1372 N N . ALA A 1 172 ? 1.141 -11.636 -11.398 1.00 94.38 172 ALA A N 1
ATOM 1373 C CA . ALA A 1 172 ? 1.192 -12.375 -12.656 1.00 94.38 172 ALA A CA 1
ATOM 1374 C C . ALA A 1 172 ? 0.860 -11.465 -13.850 1.00 94.38 172 ALA A C 1
ATOM 1376 O O . ALA A 1 172 ? 1.646 -11.411 -14.800 1.00 94.38 172 ALA A O 1
ATOM 1377 N N . ASP A 1 173 ? -0.216 -10.684 -13.742 1.00 95.00 173 ASP A N 1
ATOM 1378 C CA . ASP A 1 173 ? -0.648 -9.727 -14.763 1.00 95.00 173 ASP A CA 1
ATOM 1379 C C . ASP A 1 173 ? 0.440 -8.676 -15.034 1.00 95.00 173 ASP A C 1
ATOM 1381 O O . ASP A 1 173 ? 0.818 -8.435 -16.182 1.00 95.00 173 ASP A O 1
ATOM 1385 N N . TYR A 1 174 ? 1.039 -8.116 -13.978 1.00 95.44 174 TYR A N 1
ATOM 1386 C CA . TYR A 1 174 ? 2.133 -7.153 -14.105 1.00 95.44 174 TYR A CA 1
ATOM 1387 C C . TYR A 1 174 ? 3.352 -7.728 -14.847 1.00 95.44 174 TYR A C 1
ATOM 1389 O O . TYR A 1 174 ? 3.943 -7.060 -15.703 1.00 95.44 174 TYR A O 1
ATOM 1397 N N . TYR A 1 175 ? 3.755 -8.966 -14.539 1.00 93.69 175 TYR A N 1
ATOM 1398 C CA . TYR A 1 175 ? 4.868 -9.617 -15.239 1.00 93.69 175 TYR A CA 1
ATOM 1399 C C . TYR A 1 175 ? 4.546 -9.891 -16.709 1.00 93.69 175 TYR A C 1
ATOM 1401 O O . TYR A 1 175 ? 5.435 -9.769 -17.559 1.00 93.69 175 TYR A O 1
ATOM 1409 N N . GLU A 1 176 ? 3.301 -10.242 -17.021 1.00 95.38 176 GLU A N 1
ATOM 1410 C CA . GLU A 1 176 ? 2.857 -10.473 -18.391 1.00 95.38 176 GLU A CA 1
ATOM 1411 C C . GLU A 1 176 ? 2.833 -9.175 -19.207 1.00 95.38 176 GLU A C 1
ATOM 1413 O O . GLU A 1 176 ? 3.415 -9.118 -20.296 1.00 95.38 176 GLU A O 1
ATOM 1418 N N . GLU A 1 177 ? 2.274 -8.096 -18.659 1.00 94.94 177 GLU A N 1
ATOM 1419 C CA . GLU A 1 177 ? 2.306 -6.772 -19.286 1.00 94.94 177 GLU A CA 1
ATOM 1420 C C . GLU A 1 177 ? 3.733 -6.280 -19.518 1.00 94.94 177 GLU A C 1
ATOM 1422 O O . GLU A 1 177 ? 4.063 -5.780 -20.600 1.00 94.94 177 GLU A O 1
ATOM 1427 N N . ARG A 1 178 ? 4.604 -6.439 -18.516 1.00 95.38 178 ARG A N 1
ATOM 1428 C CA . ARG A 1 178 ? 6.014 -6.069 -18.633 1.00 95.38 178 ARG A CA 1
ATOM 1429 C C . ARG A 1 178 ? 6.695 -6.851 -19.747 1.00 95.38 178 ARG A C 1
ATOM 1431 O O . ARG A 1 178 ? 7.364 -6.250 -20.581 1.00 95.38 178 ARG A O 1
ATOM 1438 N N . ARG A 1 179 ? 6.492 -8.168 -19.806 1.00 94.75 179 ARG A N 1
ATOM 1439 C CA . ARG A 1 179 ? 7.049 -9.013 -20.867 1.00 94.75 179 ARG A CA 1
ATOM 1440 C C . ARG A 1 179 ? 6.570 -8.569 -22.248 1.00 94.75 179 ARG A C 1
ATOM 1442 O O . ARG A 1 179 ? 7.378 -8.508 -23.169 1.00 94.75 179 ARG A O 1
ATOM 1449 N N . ASN A 1 180 ? 5.288 -8.251 -22.405 1.00 95.19 180 ASN A N 1
ATOM 1450 C CA . ASN A 1 180 ? 4.748 -7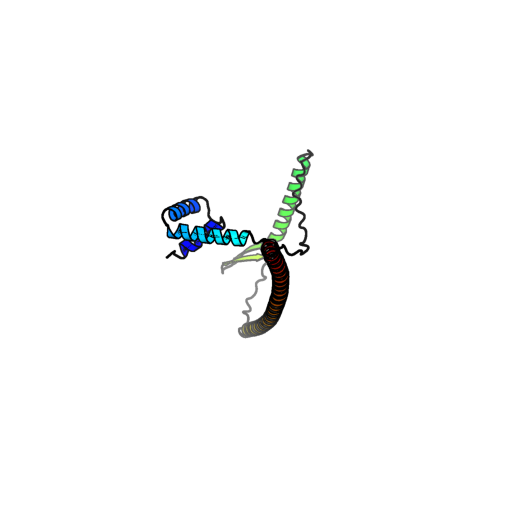.787 -23.684 1.00 95.19 180 ASN A CA 1
ATOM 1451 C C . ASN A 1 180 ? 5.350 -6.441 -24.103 1.00 95.19 180 ASN A C 1
ATOM 1453 O O . ASN A 1 180 ? 5.706 -6.258 -25.268 1.00 95.19 180 ASN A O 1
ATOM 1457 N N . ARG A 1 181 ? 5.534 -5.524 -23.149 1.00 94.38 181 ARG A N 1
ATOM 1458 C CA . ARG A 1 181 ? 6.212 -4.242 -23.374 1.00 94.38 181 ARG A CA 1
ATOM 1459 C C . ARG A 1 181 ? 7.674 -4.433 -23.770 1.00 94.38 181 ARG A C 1
ATOM 1461 O O . ARG A 1 181 ? 8.125 -3.822 -24.731 1.00 94.38 181 ARG A O 1
ATOM 1468 N N . ASP A 1 182 ? 8.387 -5.318 -23.082 1.00 95.00 182 ASP A N 1
ATOM 1469 C CA . ASP A 1 182 ? 9.782 -5.635 -23.390 1.00 95.00 182 ASP A CA 1
ATOM 1470 C C . ASP A 1 182 ? 9.909 -6.276 -24.783 1.00 95.00 182 ASP A C 1
ATOM 1472 O O . ASP A 1 182 ? 10.801 -5.915 -25.548 1.00 95.00 182 ASP A O 1
ATOM 1476 N N . LEU A 1 183 ? 8.988 -7.172 -25.162 1.00 95.25 183 LEU A N 1
ATOM 1477 C CA . LEU A 1 183 ? 8.939 -7.755 -26.509 1.00 95.25 183 LEU A CA 1
ATOM 1478 C C . LEU A 1 183 ? 8.659 -6.702 -27.588 1.00 95.25 183 LEU A C 1
ATOM 1480 O O . LEU A 1 183 ? 9.253 -6.763 -28.667 1.00 95.25 183 LEU A O 1
ATOM 1484 N N . MET A 1 184 ? 7.788 -5.732 -27.305 1.00 94.69 184 MET A N 1
ATOM 1485 C CA . MET A 1 184 ? 7.520 -4.608 -28.203 1.00 94.69 184 MET A CA 1
ATOM 1486 C C . MET A 1 184 ? 8.776 -3.754 -28.404 1.00 94.69 184 MET A C 1
ATOM 1488 O O . MET A 1 184 ? 9.185 -3.549 -29.545 1.00 94.69 184 MET A O 1
ATOM 1492 N N . LEU A 1 185 ? 9.434 -3.344 -27.315 1.00 94.19 185 LEU A N 1
ATOM 1493 C CA . LEU A 1 185 ? 10.678 -2.567 -27.359 1.00 94.19 185 LEU A CA 1
ATOM 1494 C C . LEU A 1 185 ? 11.801 -3.321 -28.079 1.00 94.19 185 LEU A C 1
ATOM 1496 O O . LEU A 1 185 ? 12.552 -2.737 -28.856 1.00 94.19 185 LEU A O 1
ATOM 1500 N N . PHE A 1 186 ? 11.911 -4.632 -27.854 1.00 94.19 186 PHE A N 1
ATOM 1501 C CA . PHE A 1 186 ? 12.889 -5.468 -28.544 1.00 94.19 186 PHE A CA 1
ATOM 1502 C C . PHE A 1 186 ? 12.616 -5.534 -30.050 1.00 94.19 186 PHE A C 1
ATOM 1504 O O . PHE A 1 186 ? 13.540 -5.411 -30.850 1.00 94.19 186 PHE A O 1
ATOM 1511 N N . THR A 1 187 ? 11.349 -5.689 -30.441 1.00 92.44 187 THR A N 1
ATOM 1512 C CA . THR A 1 187 ? 10.945 -5.710 -31.854 1.00 92.44 187 THR A CA 1
ATOM 1513 C C . THR A 1 187 ? 11.235 -4.370 -32.527 1.00 92.44 187 THR A C 1
ATOM 1515 O O . THR A 1 187 ? 11.800 -4.345 -33.616 1.00 92.44 187 THR A O 1
ATOM 1518 N N . GLU A 1 188 ? 10.920 -3.257 -31.864 1.00 93.00 188 GLU A N 1
ATOM 1519 C CA . GLU A 1 188 ? 11.240 -1.909 -32.343 1.00 93.00 188 GLU A CA 1
ATOM 1520 C C . GLU A 1 188 ? 12.754 -1.711 -32.509 1.00 93.00 188 GLU A C 1
ATOM 1522 O O . GLU A 1 188 ? 13.211 -1.252 -33.556 1.00 93.00 188 GLU A O 1
ATOM 1527 N N . GLY A 1 189 ? 13.547 -2.154 -31.528 1.00 92.94 189 GLY A N 1
ATOM 1528 C CA . GLY A 1 189 ? 15.006 -2.114 -31.603 1.00 92.94 189 GLY A CA 1
ATOM 1529 C C . GLY A 1 189 ? 15.578 -2.952 -32.752 1.00 92.94 189 GLY A C 1
ATOM 1530 O O . GLY A 1 189 ? 16.510 -2.511 -33.426 1.00 92.94 189 GLY A O 1
ATOM 1531 N N . LEU A 1 190 ? 15.016 -4.137 -33.020 1.00 94.81 190 LEU A N 1
ATOM 1532 C CA . LEU A 1 190 ? 15.421 -4.966 -34.160 1.00 94.81 190 LEU A CA 1
ATOM 1533 C C . LEU A 1 190 ? 15.094 -4.305 -35.503 1.00 94.81 190 LEU A C 1
ATOM 1535 O O . LEU A 1 190 ? 15.943 -4.313 -36.393 1.00 94.81 190 LEU A O 1
ATOM 1539 N N . LEU A 1 191 ? 13.911 -3.701 -35.638 1.00 92.75 191 LEU A N 1
ATOM 1540 C CA . LEU A 1 191 ? 13.520 -2.974 -36.850 1.00 92.75 191 LEU A CA 1
ATOM 1541 C C . LEU A 1 191 ? 14.442 -1.774 -37.106 1.00 92.75 191 LEU A C 1
ATOM 1543 O O . LEU A 1 191 ? 14.896 -1.564 -38.229 1.00 92.75 191 LEU A O 1
ATOM 1547 N N . GLN A 1 192 ? 14.791 -1.026 -36.058 1.00 93.19 192 GLN A N 1
ATOM 1548 C CA . GLN A 1 192 ? 15.730 0.091 -36.165 1.00 93.19 192 GLN A CA 1
ATOM 1549 C C . GLN A 1 192 ? 17.144 -0.375 -36.556 1.00 93.19 192 GLN A C 1
ATOM 1551 O O . GLN A 1 192 ? 17.849 0.290 -37.324 1.00 93.19 192 GLN A O 1
ATOM 1556 N N . LEU A 1 193 ? 17.580 -1.528 -36.042 1.00 94.62 193 LEU A N 1
ATOM 1557 C CA . LEU A 1 193 ? 18.864 -2.121 -36.407 1.00 94.62 193 LEU A CA 1
ATOM 1558 C C . LEU A 1 193 ? 18.875 -2.570 -37.872 1.00 94.62 193 LEU A C 1
ATOM 1560 O O . LEU A 1 193 ? 19.857 -2.328 -38.574 1.00 94.62 193 LEU A O 1
ATOM 1564 N N . GLU A 1 194 ? 17.789 -3.174 -38.351 1.00 93.19 194 GLU A N 1
ATOM 1565 C CA . GLU A 1 194 ? 17.623 -3.543 -39.758 1.00 93.19 194 GLU A CA 1
ATOM 1566 C C . GLU A 1 194 ? 17.692 -2.309 -40.668 1.00 93.19 194 GLU A C 1
ATOM 1568 O O . GLU A 1 194 ? 18.494 -2.279 -41.605 1.00 93.19 194 GLU A O 1
ATOM 1573 N N . GLU A 1 195 ? 16.929 -1.260 -40.352 1.00 92.50 195 GLU A N 1
ATOM 1574 C CA . GLU A 1 195 ? 16.904 -0.016 -41.127 1.00 92.50 195 GLU A CA 1
ATOM 1575 C C . GLU A 1 195 ? 18.281 0.664 -41.159 1.00 92.50 195 GLU A C 1
ATOM 1577 O O . GLU A 1 195 ? 18.780 1.046 -42.223 1.00 92.50 195 GLU A O 1
ATOM 1582 N N . SER A 1 196 ? 18.937 0.792 -40.004 1.00 94.19 196 SER A N 1
ATOM 1583 C CA . SER A 1 196 ? 20.269 1.402 -39.922 1.00 94.19 196 SER A CA 1
ATOM 1584 C C . SER A 1 196 ? 21.329 0.587 -40.666 1.00 94.19 196 SER A C 1
ATOM 1586 O O . SER A 1 196 ? 22.152 1.167 -41.377 1.00 94.19 196 SER A O 1
ATOM 1588 N N . THR A 1 197 ? 21.268 -0.745 -40.590 1.00 92.25 197 THR A N 1
ATOM 1589 C CA . THR A 1 197 ? 22.169 -1.641 -41.328 1.00 92.25 197 THR A CA 1
ATOM 1590 C C . THR A 1 197 ? 21.956 -1.516 -42.835 1.00 92.25 197 THR A C 1
ATOM 1592 O O . THR A 1 197 ? 22.927 -1.380 -43.581 1.00 92.25 197 THR A O 1
ATOM 1595 N N . ALA A 1 198 ? 20.704 -1.499 -43.301 1.00 93.31 198 ALA A N 1
ATOM 1596 C CA . ALA A 1 198 ? 20.380 -1.320 -44.715 1.00 93.31 198 ALA A CA 1
ATOM 1597 C C . ALA A 1 198 ? 20.906 0.023 -45.249 1.00 93.31 198 ALA A C 1
ATOM 1599 O O . ALA A 1 198 ? 21.568 0.067 -46.290 1.00 93.31 198 ALA A O 1
ATOM 1600 N N . ASN A 1 199 ? 20.699 1.104 -44.492 1.00 93.62 199 ASN A N 1
ATOM 1601 C CA . ASN A 1 199 ? 21.220 2.429 -44.822 1.00 93.62 199 ASN A CA 1
ATOM 1602 C C . ASN A 1 199 ? 22.756 2.452 -44.871 1.00 93.62 199 ASN A C 1
ATOM 1604 O O . ASN A 1 199 ? 23.340 3.053 -45.774 1.00 93.62 199 ASN A O 1
ATOM 1608 N N . GLN A 1 200 ? 23.426 1.777 -43.935 1.00 92.44 200 GLN A N 1
ATOM 1609 C CA . GLN A 1 200 ? 24.886 1.704 -43.903 1.00 92.44 200 GLN A CA 1
ATOM 1610 C C . GLN A 1 200 ? 25.454 0.892 -45.077 1.00 92.44 200 GLN A C 1
ATOM 1612 O O . GLN A 1 200 ? 26.482 1.270 -45.648 1.00 92.44 200 GLN A O 1
ATOM 1617 N N . ILE A 1 201 ? 24.773 -0.179 -45.493 1.00 94.06 201 ILE A N 1
ATOM 1618 C CA . ILE A 1 201 ? 25.130 -0.953 -46.689 1.00 94.06 201 ILE A CA 1
ATOM 1619 C C . ILE A 1 201 ? 24.978 -0.093 -47.949 1.00 94.06 201 ILE A C 1
ATOM 1621 O O . ILE A 1 201 ? 25.887 -0.068 -48.778 1.00 94.06 201 ILE A O 1
ATOM 1625 N N . ASP A 1 202 ? 23.880 0.653 -48.089 1.00 93.62 202 ASP A N 1
ATOM 1626 C CA . ASP A 1 202 ? 23.663 1.543 -49.238 1.00 93.62 202 ASP A CA 1
ATOM 1627 C 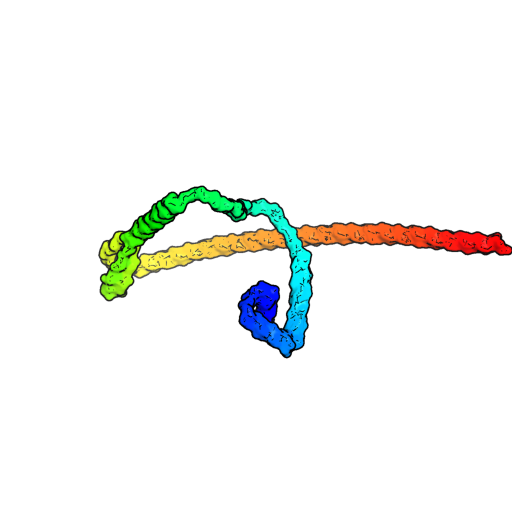C . ASP A 1 202 ? 24.722 2.657 -49.308 1.00 93.62 202 ASP A C 1
ATOM 1629 O O . ASP A 1 202 ? 25.319 2.887 -50.362 1.00 93.62 202 ASP A O 1
ATOM 1633 N N . GLN A 1 203 ? 25.046 3.291 -48.176 1.00 91.00 203 GLN A N 1
ATOM 1634 C CA . GLN A 1 203 ? 26.144 4.263 -48.097 1.00 91.00 203 GLN A CA 1
ATOM 1635 C C . GLN A 1 203 ? 27.482 3.648 -48.521 1.00 91.00 203 GLN A C 1
ATOM 1637 O O . GLN A 1 203 ? 28.218 4.251 -49.305 1.00 91.00 203 GLN A O 1
ATOM 1642 N N . THR A 1 204 ? 27.775 2.435 -48.049 1.00 93.25 204 THR A N 1
ATOM 1643 C CA . THR A 1 204 ? 28.997 1.704 -48.409 1.00 93.25 204 THR A CA 1
ATOM 1644 C C . THR A 1 204 ? 29.046 1.416 -49.910 1.00 93.25 204 THR A C 1
ATOM 1646 O O . THR A 1 204 ? 30.057 1.684 -50.556 1.00 93.25 204 THR A O 1
ATOM 1649 N N . ASN A 1 205 ? 27.940 0.952 -50.497 1.00 91.31 205 ASN A N 1
ATOM 1650 C CA . ASN A 1 205 ? 27.838 0.678 -51.932 1.00 91.31 205 ASN A CA 1
ATOM 1651 C C . ASN A 1 205 ? 28.030 1.942 -52.779 1.00 91.31 205 ASN A C 1
ATOM 1653 O O . ASN A 1 205 ? 28.736 1.913 -53.788 1.00 91.31 205 ASN A O 1
ATOM 1657 N N . ARG A 1 206 ? 27.445 3.072 -52.365 1.00 91.25 206 ARG A N 1
ATOM 1658 C CA . ARG A 1 206 ? 27.644 4.366 -53.035 1.00 91.25 206 ARG A CA 1
ATOM 1659 C C . ARG A 1 206 ? 29.096 4.828 -52.950 1.00 91.25 206 ARG A C 1
ATOM 1661 O O . ARG A 1 206 ? 29.636 5.279 -53.957 1.00 91.25 206 ARG A O 1
ATOM 1668 N N . ALA A 1 207 ? 29.734 4.682 -51.788 1.00 90.94 207 ALA A N 1
ATOM 1669 C CA . ALA A 1 207 ? 31.142 5.022 -51.607 1.00 90.94 207 ALA A CA 1
ATOM 1670 C C . ALA A 1 207 ? 32.058 4.158 -52.493 1.00 90.94 207 ALA A C 1
ATOM 1672 O O . ALA A 1 207 ? 32.913 4.699 -53.192 1.00 90.94 207 ALA A O 1
ATOM 1673 N N . LEU A 1 208 ? 31.837 2.838 -52.532 1.00 90.38 208 LEU A N 1
ATOM 1674 C CA . LEU A 1 208 ? 32.580 1.920 -53.404 1.00 90.38 208 LEU A CA 1
ATOM 1675 C C . LEU A 1 208 ? 32.400 2.270 -54.886 1.00 90.38 208 LEU A C 1
ATOM 1677 O O . LEU A 1 208 ? 33.388 2.366 -55.609 1.00 90.38 208 LEU A O 1
ATOM 1681 N N . ASN A 1 209 ? 31.168 2.532 -55.334 1.00 89.44 209 ASN A N 1
ATOM 1682 C CA . ASN A 1 209 ? 30.904 2.952 -56.714 1.00 89.44 209 ASN A CA 1
ATOM 1683 C C . ASN A 1 209 ? 31.590 4.280 -57.062 1.00 89.44 209 ASN A C 1
ATOM 1685 O O . ASN A 1 209 ? 32.119 4.421 -58.162 1.00 89.44 209 ASN A O 1
ATOM 1689 N N . GLY A 1 210 ? 31.626 5.235 -56.127 1.00 89.25 210 GLY A N 1
ATOM 1690 C CA . GLY A 1 210 ? 32.355 6.493 -56.297 1.00 89.25 210 GLY A CA 1
ATOM 1691 C C . GLY A 1 210 ? 33.860 6.283 -56.485 1.00 89.25 210 GLY A C 1
ATOM 1692 O O . GLY A 1 210 ? 34.453 6.882 -57.381 1.00 89.25 210 GLY A O 1
ATOM 1693 N N . ILE A 1 211 ? 34.465 5.389 -55.695 1.00 90.06 211 ILE A N 1
ATOM 1694 C CA . ILE A 1 211 ? 35.886 5.024 -55.820 1.00 90.06 211 ILE A CA 1
ATOM 1695 C C . ILE A 1 211 ? 36.157 4.326 -57.160 1.00 90.06 211 ILE A C 1
ATOM 1697 O O . ILE A 1 211 ? 37.108 4.684 -57.851 1.00 90.06 211 ILE A O 1
ATOM 1701 N N . ILE A 1 212 ? 35.316 3.364 -57.556 1.00 85.31 212 ILE A N 1
ATOM 1702 C CA . ILE A 1 212 ? 35.449 2.649 -58.837 1.00 85.31 212 ILE A CA 1
ATOM 1703 C C . ILE A 1 212 ? 35.365 3.627 -60.014 1.00 85.31 212 ILE A C 1
ATOM 1705 O O . ILE A 1 212 ? 36.185 3.558 -60.927 1.00 85.31 212 ILE A O 1
ATOM 1709 N N . TYR A 1 213 ? 34.405 4.556 -59.988 1.00 85.19 213 TYR A N 1
ATOM 1710 C CA . TYR A 1 213 ? 34.244 5.546 -61.051 1.00 85.19 213 TYR A CA 1
ATOM 1711 C C . TYR A 1 213 ? 35.465 6.467 -61.163 1.00 85.19 213 TYR A C 1
ATOM 1713 O O . TYR A 1 213 ? 35.951 6.695 -62.271 1.00 85.19 213 TYR A O 1
ATOM 1721 N N . ALA A 1 214 ? 35.992 6.942 -60.027 1.00 85.81 214 ALA A N 1
ATOM 1722 C CA . ALA A 1 214 ? 37.194 7.772 -59.986 1.00 85.81 214 ALA A CA 1
ATOM 1723 C C . ALA A 1 214 ? 38.420 7.050 -60.570 1.00 85.81 214 ALA A C 1
ATOM 1725 O O . ALA A 1 214 ? 39.141 7.642 -61.362 1.00 85.81 214 ALA A O 1
ATOM 1726 N N . LEU A 1 215 ? 38.604 5.765 -60.249 1.00 81.25 215 LEU A N 1
ATOM 1727 C CA . LEU A 1 215 ? 39.704 4.945 -60.774 1.00 81.25 215 LEU A CA 1
ATOM 1728 C C . LEU A 1 215 ? 39.553 4.578 -62.258 1.00 81.25 215 LEU A C 1
ATOM 1730 O O . LEU A 1 215 ? 40.546 4.268 -62.901 1.00 81.25 215 LEU A O 1
ATOM 1734 N N . SER A 1 216 ? 38.332 4.558 -62.800 1.00 76.62 216 SER A N 1
ATOM 1735 C CA . SER A 1 216 ? 38.093 4.226 -64.216 1.00 76.62 216 SER A CA 1
ATOM 1736 C C . SER A 1 216 ? 38.280 5.402 -65.181 1.00 76.62 216 SER A C 1
ATOM 1738 O O . SER A 1 216 ? 38.348 5.187 -66.388 1.00 76.62 216 SER A O 1
ATOM 1740 N N . ASN A 1 217 ? 38.308 6.630 -64.652 1.00 69.56 217 ASN A N 1
ATOM 1741 C CA . ASN A 1 217 ? 38.431 7.877 -65.414 1.00 69.56 217 ASN A CA 1
ATOM 1742 C C . ASN A 1 217 ? 39.825 8.531 -65.292 1.00 69.56 217 ASN A C 1
ATOM 1744 O O . ASN A 1 217 ? 40.000 9.655 -65.769 1.00 69.56 217 ASN A O 1
ATOM 1748 N N . GLU A 1 218 ? 40.792 7.843 -64.678 1.00 52.47 218 GLU A N 1
ATOM 1749 C CA . GLU A 1 218 ? 42.240 8.088 -64.821 1.00 52.47 218 GLU A CA 1
ATOM 1750 C C . GLU A 1 218 ? 42.845 7.112 -65.839 1.00 52.47 218 GLU A C 1
ATOM 1752 O O . GLU A 1 218 ? 43.752 7.544 -66.589 1.00 52.47 218 GLU A O 1
#

Sequence (218 aa):
MIDEKSQQKLMDYLFDEMNSDERKEFEQKIQNSEELRNKLNELKATQSVIGNYSPEEPQQPGIIFQDHSRKTEPSGKSRWVQTAGWAAAAALLITIFIGLFSSVQFGQTEQGYYLTLGNPPLEVEQEGISEEELNEIIAQIRTENSLMMNSMMEQMQQDQNAQFNESLTALADYYEERRNRDLMLFTEGLLQLEESTANQIDQTNRALNGIIYALSNE

Organism: NCBI:txid2053187

pLDDT: mean 75.55, std 17.33, range [39.03, 95.44]

Secondary structure (DSSP, 8-state):
---HHHHHHHHHHHTT-S-HHHHHHHHHHHHT-HHHHHHHHHHHHHHHHHHT--------------------------HHHHHHHHHHHHHHHHHHHHHHHTTEEEEEETTEEEEEESS-----------HHHHHHHHHHHHHHHHHHHHHHHHHHHHHHHHHHHHHHHHHHHHHHHHHHHHHHHHHHHHHHHHHHHHHHHHHHHHHHHHHHHHHH--